Protein AF-A0A0K8USE6-F1 (afdb_monomer)

Secondary structure (DSSP, 8-state):
------PPPPPTTT--HHHHHHHHHHHHHHHHHHHHHHHHHTTB-SS--BS-TT----GGGGS-HHHHHHHHHHHHTSPB-BS--SSHHHHTT--TTS---SS-HHHHHHHHHHHHHHHHHHTTTTT-EEEE-TTS-HHHHHHHHHHTT-EEEE-TTTSS---S-TT-TT--EEE---S--S---TTSEEE-THHHHHHHHTTSPPPGGGGBTTS-PPP---TT--TTS-----HHHHHHHHHHHHHHHHHHHHHHHHHHHHTS--

Mean predicted aligned error: 14.46 Å

Nearest PDB structures (foldseek):
  8fky-assembly1_SM  TM=8.129E-01  e=1.593E-21  Homo sapiens
  8fkx-assembly1_SM  TM=7.714E-01  e=1.012E-21  Homo sapiens
  8fkv-assembly1_SM  TM=7.523E-01  e=9.484E-22  Homo sapiens
  8fks-assembly1_SM  TM=7.490E-01  e=1.935E-21  Homo sapiens
  8esr-assembly1_n  TM=7.865E-01  e=5.422E-17  Schizosaccharomyces pombe

Solvent-accessible surface area (backbone atoms only — not comparable to full-atom values): 16294 Å² total; per-residue (Å²): 131,84,77,93,60,90,73,78,82,75,62,78,88,82,53,67,62,69,64,50,49,55,50,51,53,52,51,51,54,52,48,50,56,52,47,46,52,52,31,52,76,70,40,28,52,71,78,80,52,68,83,59,82,87,69,70,86,49,83,68,46,81,74,38,69,68,54,42,54,36,51,56,55,22,52,69,74,52,67,72,53,58,78,62,88,72,58,65,78,56,60,77,63,57,65,76,78,76,74,74,87,65,99,58,60,70,66,54,50,49,53,50,49,51,51,52,52,50,53,50,48,41,44,68,34,54,89,42,28,38,37,48,41,92,89,51,74,54,68,70,52,50,54,51,40,49,65,17,42,23,46,72,28,30,54,63,89,80,40,67,61,44,76,54,59,92,85,49,80,80,40,43,36,36,38,45,84,62,74,74,74,98,76,85,61,90,80,40,47,55,28,31,67,65,54,62,55,52,22,60,73,66,73,42,90,66,78,60,78,53,31,28,65,78,47,77,65,75,77,88,74,68,92,81,69,61,91,86,49,101,60,87,72,58,74,58,60,55,51,57,52,50,50,51,52,49,51,53,48,50,53,52,51,53,52,51,55,54,56,58,59,59,70,76,78,116

Organism: Bactrocera latifrons (NCBI:txid174628)

Sequence (266 aa):
MPHHYPFKPHSKAEVDFKVMSIFVEFYTIMLGFVNYRLYHSAGYTYPPQFRSEIHNDSQDNYKDELSYVSDRIATLNSDLISTENELEDEIENIDLDLVEQGQSSNRIMLLKKEAKELTKLRSLFKGLKFYINREVPREPIVILIRSFGGKVSWDCTAFVGATYNESDETITHQIVDRTILSKTYISRDYIQPQWVFDCVNKRTLLPTNSYFLGALLPPHLSPFVDSNRDSYVPPEENESKNESDFNQKKCKVFTNFCITNYYIYL

Radius of gyration: 24.44 Å; Cα contacts (8 Å, |Δi|>4): 232; chains: 1; bounding box: 67×64×58 Å

pLDDT: mean 73.09, std 17.14, range [35.03, 95.56]

Foldseek 3Di:
DDDPDPDDDDDCVPDDVVVVVVVVVVVVVVVLVVVCVVQVVVQADPPWDFPDPPDPVDVVCVVDPVSVLQVVLLVLLTDTDGNDPPVPVVVVVPPPVVPPPDPPPPVVVVVVVVVVLVVLQLQQQAQAEEEEELVDDRVVLSCLQSSNRHHYAYDCVNGPNGDDDPPDLSHAEYEDDALDDPDDDPNYQYFHSLQSVVCSLVVHRDDRVCGGRPHDHQDDDDSPDDPPDPDDDPPSNVVVVVVVVVVVVVVVVVVVVVVVVVVVPD

Structure (mmCIF, N/CA/C/O backbone):
data_AF-A0A0K8USE6-F1
#
_entry.id   AF-A0A0K8USE6-F1
#
loop_
_atom_site.group_PDB
_atom_site.id
_atom_site.type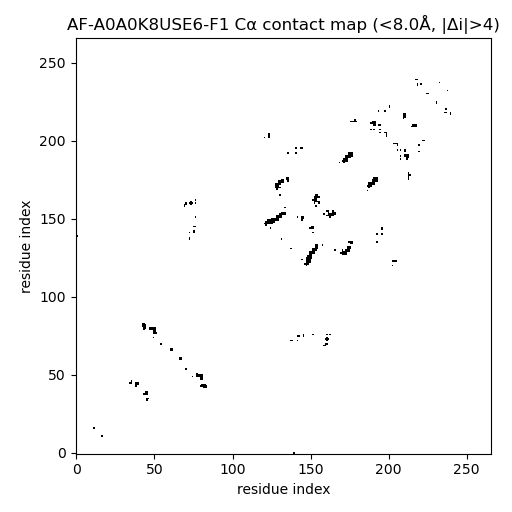_symbol
_atom_site.label_atom_id
_atom_site.label_alt_id
_atom_site.label_comp_id
_atom_site.label_asym_id
_atom_site.label_entity_id
_atom_site.label_seq_id
_atom_site.pdbx_PDB_ins_code
_atom_site.Cartn_x
_atom_site.Cartn_y
_atom_site.Cartn_z
_atom_site.occupancy
_atom_site.B_iso_or_equiv
_atom_site.auth_seq_id
_atom_site.auth_comp_id
_atom_site.auth_asym_id
_atom_site.auth_atom_id
_atom_site.pdbx_PDB_model_num
ATOM 1 N N . MET A 1 1 ? 0.054 6.171 -8.822 1.00 61.09 1 MET A N 1
AT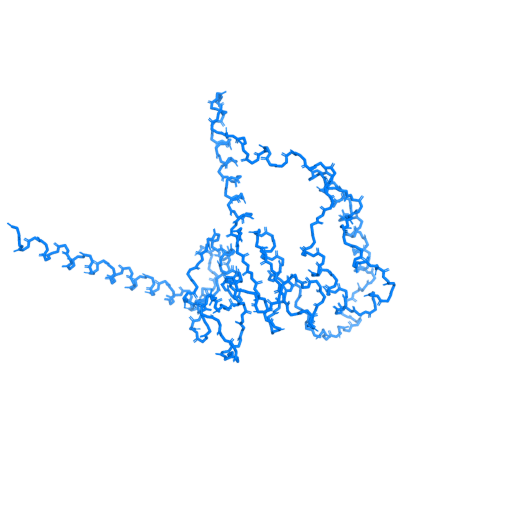OM 2 C CA . MET A 1 1 ? 1.505 6.118 -9.091 1.00 61.09 1 MET A CA 1
ATOM 3 C C . MET A 1 1 ? 1.692 5.509 -10.467 1.00 61.09 1 MET A C 1
ATOM 5 O O . MET A 1 1 ? 1.011 4.525 -10.736 1.00 61.09 1 MET A O 1
ATOM 9 N N . PRO A 1 2 ? 2.491 6.116 -11.356 1.00 66.50 2 PRO A N 1
ATOM 10 C CA . PRO A 1 2 ? 2.766 5.532 -12.662 1.00 66.50 2 PRO A CA 1
ATOM 11 C C . PRO A 1 2 ? 3.535 4.218 -12.496 1.00 66.50 2 PRO A C 1
ATOM 13 O O . PRO A 1 2 ? 4.330 4.067 -11.572 1.00 66.50 2 PRO A O 1
ATOM 16 N N . HIS A 1 3 ? 3.294 3.264 -13.390 1.00 69.12 3 HIS A N 1
ATOM 17 C CA . HIS A 1 3 ? 4.139 2.080 -13.464 1.00 69.12 3 HIS A CA 1
ATOM 18 C C . HIS A 1 3 ? 5.516 2.469 -14.015 1.00 69.12 3 HIS A C 1
ATOM 20 O O . HIS A 1 3 ? 5.603 3.231 -14.979 1.00 69.12 3 HIS A O 1
ATOM 26 N N . HIS A 1 4 ? 6.575 1.901 -13.439 1.00 66.44 4 HIS A N 1
ATOM 27 C CA . HIS A 1 4 ? 7.967 2.097 -13.854 1.00 66.44 4 HIS A CA 1
ATOM 28 C C . HIS A 1 4 ? 8.296 1.292 -15.124 1.00 66.44 4 HIS A C 1
ATOM 30 O O . HIS A 1 4 ? 9.221 0.483 -15.151 1.00 66.44 4 HIS A O 1
ATOM 36 N N . TYR A 1 5 ? 7.498 1.464 -16.178 1.00 67.88 5 TYR A N 1
ATOM 37 C CA . TYR A 1 5 ? 7.845 0.963 -17.502 1.00 67.88 5 TYR A CA 1
ATOM 38 C C . TYR A 1 5 ? 8.741 1.979 -18.207 1.00 67.88 5 TYR A C 1
ATOM 40 O O . TYR A 1 5 ? 8.559 3.183 -18.005 1.00 67.88 5 TYR A O 1
ATOM 48 N N . PRO A 1 6 ? 9.687 1.529 -19.051 1.00 56.78 6 PRO A N 1
ATOM 49 C CA . PRO A 1 6 ? 10.523 2.434 -19.823 1.00 56.78 6 PRO A CA 1
ATOM 50 C C . PRO A 1 6 ? 9.633 3.371 -20.646 1.00 56.78 6 PRO A C 1
ATOM 52 O O . PRO A 1 6 ? 8.946 2.954 -21.582 1.00 56.78 6 PRO A O 1
ATOM 55 N N . PHE A 1 7 ? 9.615 4.644 -20.251 1.00 64.56 7 PHE A N 1
ATOM 56 C CA . PHE A 1 7 ? 8.843 5.677 -20.921 1.00 64.56 7 PHE A CA 1
ATOM 57 C C . PHE A 1 7 ? 9.403 5.874 -22.327 1.00 64.56 7 PHE A C 1
ATOM 59 O O . PHE A 1 7 ? 10.610 6.043 -22.510 1.00 64.56 7 PHE A O 1
ATOM 66 N N . LYS A 1 8 ? 8.526 5.915 -23.335 1.00 69.25 8 LYS A N 1
ATOM 67 C CA . LYS A 1 8 ? 8.910 6.521 -24.610 1.00 69.25 8 LYS A CA 1
ATOM 68 C C . LYS A 1 8 ? 9.091 8.022 -24.355 1.00 69.25 8 LYS A C 1
ATOM 70 O O . LYS A 1 8 ? 8.135 8.657 -23.904 1.00 69.25 8 LYS A O 1
ATOM 75 N N . PRO A 1 9 ? 10.282 8.597 -24.592 1.00 67.44 9 PRO A N 1
ATOM 76 C CA . PRO A 1 9 ? 10.480 10.025 -24.410 1.00 67.44 9 PRO A CA 1
ATOM 77 C C . PRO A 1 9 ? 9.576 10.779 -25.390 1.00 67.44 9 PRO A C 1
ATOM 79 O O . PRO A 1 9 ? 9.653 10.572 -26.602 1.00 67.44 9 PRO A O 1
ATOM 82 N N . HIS A 1 10 ? 8.697 11.625 -24.855 1.00 66.00 10 HIS A N 1
ATOM 83 C CA . HIS A 1 10 ? 7.838 12.491 -25.658 1.00 66.00 10 HIS A CA 1
ATOM 84 C C . HIS A 1 10 ? 8.689 13.567 -26.338 1.00 66.00 10 HIS A C 1
ATOM 86 O O . HIS A 1 10 ? 9.682 14.045 -25.778 1.00 66.00 10 HIS A O 1
ATOM 92 N N . SER A 1 11 ? 8.315 13.951 -27.557 1.00 67.88 11 SER A N 1
ATOM 93 C CA . SER A 1 11 ? 9.034 14.994 -28.285 1.00 67.88 11 SER A CA 1
ATOM 94 C C . SER A 1 11 ? 8.822 16.353 -27.614 1.00 67.88 11 SER A C 1
ATOM 96 O O . SER A 1 11 ? 7.702 16.711 -27.253 1.00 67.88 11 SER A O 1
ATOM 98 N N . LYS A 1 12 ? 9.886 17.162 -27.513 1.00 64.25 12 LYS A N 1
ATOM 99 C CA . LYS A 1 12 ? 9.842 18.536 -26.967 1.00 64.25 12 LYS A CA 1
ATOM 100 C C . LYS A 1 12 ? 8.887 19.482 -27.712 1.00 64.25 12 LYS A C 1
ATOM 102 O O . LYS A 1 12 ? 8.660 20.589 -27.244 1.00 64.25 12 LYS A O 1
ATOM 107 N N . ALA A 1 13 ? 8.358 19.067 -28.863 1.00 70.31 13 ALA A N 1
ATOM 108 C CA . ALA A 1 13 ? 7.392 19.831 -29.645 1.00 70.31 13 ALA A CA 1
ATOM 109 C C . ALA A 1 13 ? 5.945 19.732 -29.119 1.00 70.31 13 ALA A C 1
ATOM 111 O O . ALA A 1 13 ? 5.121 20.562 -29.487 1.00 70.31 13 ALA A O 1
ATOM 112 N N . GLU A 1 14 ? 5.628 18.738 -28.282 1.00 74.44 14 GLU A N 1
ATOM 113 C CA . GLU A 1 14 ? 4.249 18.461 -27.842 1.00 74.44 14 GLU A CA 1
ATOM 114 C C . GLU A 1 14 ? 3.919 19.063 -26.467 1.00 74.44 14 GLU A C 1
ATOM 116 O O . GLU A 1 14 ? 2.750 19.286 -26.160 1.00 74.44 14 GLU A O 1
ATOM 121 N N . VAL A 1 15 ? 4.933 19.342 -25.636 1.00 80.88 15 VAL A N 1
ATOM 122 C CA . VAL A 1 15 ? 4.759 19.775 -24.239 1.00 80.88 15 VAL A CA 1
ATOM 123 C C . VAL A 1 15 ? 5.731 20.901 -23.880 1.00 80.88 15 VAL A C 1
ATOM 125 O O . VAL A 1 15 ? 6.942 20.779 -24.073 1.00 80.88 15 VAL A O 1
ATOM 128 N N . ASP A 1 16 ? 5.210 21.983 -23.292 1.00 85.88 16 ASP A N 1
ATOM 129 C CA . ASP A 1 16 ? 6.018 23.085 -22.758 1.00 85.88 16 ASP A CA 1
ATOM 130 C C . ASP A 1 16 ? 6.572 22.746 -21.363 1.00 85.88 16 ASP A C 1
ATOM 132 O O . ASP A 1 16 ? 5.942 22.967 -20.324 1.00 85.88 16 ASP A O 1
ATOM 136 N N . PHE A 1 17 ? 7.799 22.227 -21.340 1.00 85.56 17 PHE A N 1
ATOM 137 C CA . PHE A 1 17 ? 8.500 21.879 -20.104 1.00 85.56 17 PHE A CA 1
ATOM 138 C C . PHE A 1 17 ? 8.830 23.082 -19.211 1.00 85.56 17 PHE A C 1
ATOM 140 O O . PHE A 1 17 ? 9.011 22.898 -18.009 1.00 85.56 17 PHE A O 1
ATOM 147 N N . LYS A 1 18 ? 8.896 24.308 -19.747 1.00 87.12 18 LYS A N 1
ATOM 148 C CA . LYS A 1 18 ? 9.201 25.499 -18.940 1.00 87.12 18 LYS A CA 1
ATOM 149 C C . LYS A 1 18 ? 8.019 25.857 -18.052 1.00 87.12 18 LYS A C 1
ATOM 151 O O . LYS A 1 18 ? 8.196 26.102 -16.861 1.00 87.12 18 LYS A O 1
ATOM 156 N N . VAL A 1 19 ? 6.816 25.828 -18.618 1.00 89.75 19 VAL A N 1
ATOM 157 C CA . VAL A 1 19 ? 5.577 26.014 -17.856 1.00 89.75 19 VAL A CA 1
ATOM 158 C C . VAL A 1 19 ? 5.400 24.878 -16.845 1.00 89.75 19 VAL A C 1
ATOM 160 O O . VAL A 1 19 ? 5.127 25.149 -15.677 1.00 89.75 19 VAL A O 1
ATOM 163 N N . MET A 1 20 ? 5.640 23.621 -17.243 1.00 89.00 20 MET A N 1
ATOM 164 C CA . MET A 1 20 ? 5.588 22.480 -16.316 1.00 89.00 20 MET A CA 1
ATOM 165 C C . MET A 1 20 ? 6.579 22.623 -15.151 1.00 89.00 20 MET A C 1
ATOM 167 O O . MET A 1 20 ? 6.205 22.347 -14.015 1.00 89.00 20 MET A O 1
ATOM 171 N N . SER A 1 21 ? 7.802 23.110 -15.395 1.00 89.56 21 SER A N 1
ATOM 172 C CA . SER A 1 21 ? 8.803 23.346 -14.342 1.00 89.56 21 SER A CA 1
ATOM 173 C C . SER A 1 21 ? 8.310 24.343 -13.294 1.00 89.56 21 SER A C 1
ATOM 175 O O . SER A 1 21 ? 8.427 24.082 -12.102 1.00 89.56 21 SER A O 1
ATOM 177 N N . ILE A 1 22 ? 7.692 25.449 -13.724 1.00 93.69 22 ILE A N 1
ATOM 178 C CA . ILE A 1 22 ? 7.140 26.462 -12.811 1.00 93.69 22 ILE A CA 1
ATOM 179 C C . ILE A 1 22 ? 6.033 25.856 -11.937 1.00 93.69 22 ILE A C 1
ATOM 181 O O . ILE A 1 22 ? 5.988 26.096 -10.730 1.00 93.69 22 ILE A O 1
ATOM 185 N N . PHE A 1 23 ? 5.150 25.039 -12.523 1.00 93.94 23 PHE A N 1
ATOM 186 C CA . PHE A 1 23 ? 4.121 24.338 -11.753 1.00 93.94 23 PHE A CA 1
ATOM 187 C C . PHE A 1 23 ? 4.722 23.336 -10.766 1.00 93.94 23 PHE A C 1
ATOM 189 O O . PHE A 1 23 ? 4.280 23.283 -9.621 1.00 93.94 23 PHE A O 1
ATOM 196 N N . VAL A 1 24 ? 5.736 22.568 -11.171 1.00 93.50 24 VAL A N 1
ATOM 197 C CA . VAL A 1 24 ? 6.423 21.618 -10.285 1.00 93.50 24 VAL A CA 1
ATOM 198 C C . VAL A 1 24 ? 7.081 22.343 -9.111 1.00 93.50 24 VAL A C 1
ATOM 200 O O . VAL A 1 24 ? 6.911 21.909 -7.973 1.00 93.50 24 VAL A O 1
ATOM 203 N N . GLU A 1 25 ? 7.761 23.468 -9.341 1.00 93.88 25 GLU A N 1
ATOM 204 C CA . GLU A 1 25 ? 8.342 24.294 -8.273 1.00 93.88 25 GLU A CA 1
ATOM 205 C C . GLU A 1 25 ? 7.268 24.799 -7.303 1.00 93.88 25 GLU A C 1
ATOM 207 O O . GLU A 1 25 ? 7.393 24.635 -6.086 1.00 93.88 25 GLU A O 1
ATOM 212 N N . PHE A 1 26 ? 6.170 25.341 -7.835 1.00 95.56 26 PHE A N 1
ATOM 213 C CA . PHE A 1 26 ? 5.045 25.807 -7.029 1.00 95.56 26 PHE A CA 1
ATOM 214 C C . PHE A 1 26 ? 4.441 24.682 -6.174 1.00 95.56 26 PHE A C 1
ATOM 216 O O . PHE A 1 26 ? 4.277 24.842 -4.960 1.00 95.56 26 PHE A O 1
ATOM 223 N N . TYR A 1 27 ? 4.145 23.526 -6.778 1.00 94.88 27 TYR A N 1
ATOM 224 C CA . TYR A 1 27 ? 3.573 22.384 -6.064 1.00 94.88 27 TYR A CA 1
ATOM 225 C C . TYR A 1 27 ? 4.546 21.783 -5.048 1.00 94.88 27 TYR A C 1
ATOM 227 O O . TYR A 1 27 ? 4.101 21.350 -3.988 1.00 94.88 27 TYR A O 1
ATOM 235 N N . THR A 1 28 ? 5.853 21.810 -5.313 1.00 93.12 28 THR A N 1
ATOM 236 C CA . THR A 1 28 ? 6.880 21.340 -4.369 1.00 93.12 28 THR A CA 1
ATOM 237 C C . THR A 1 28 ? 6.894 22.197 -3.103 1.00 93.12 28 THR A C 1
ATOM 239 O O . THR A 1 28 ? 6.869 21.660 -1.995 1.00 93.12 28 THR A O 1
ATOM 242 N N . ILE A 1 29 ? 6.855 23.527 -3.245 1.00 93.88 29 ILE A N 1
ATOM 243 C CA . ILE A 1 29 ? 6.806 24.453 -2.103 1.00 93.88 29 ILE A CA 1
ATOM 244 C C . ILE A 1 29 ? 5.494 24.285 -1.328 1.00 93.88 29 ILE A C 1
ATOM 246 O O . ILE A 1 29 ? 5.507 24.161 -0.102 1.00 93.88 29 ILE A O 1
ATOM 250 N N . MET A 1 30 ? 4.359 24.236 -2.033 1.00 94.44 30 MET A N 1
ATOM 251 C CA . MET A 1 30 ? 3.044 24.036 -1.418 1.00 94.44 30 MET A CA 1
ATOM 252 C C . MET A 1 30 ? 2.993 22.725 -0.622 1.00 94.44 30 MET A C 1
ATOM 254 O O . MET A 1 30 ? 2.564 22.720 0.533 1.00 94.44 30 MET A O 1
ATOM 258 N N . LEU A 1 31 ? 3.461 21.623 -1.216 1.00 93.06 31 LEU A N 1
ATOM 259 C CA . LEU A 1 31 ? 3.493 20.316 -0.568 1.00 93.06 31 LEU A CA 1
ATOM 260 C C . LEU A 1 31 ? 4.431 20.315 0.646 1.00 93.06 31 LEU A C 1
ATOM 262 O O . LEU A 1 31 ? 4.104 19.698 1.655 1.00 93.06 31 LEU A O 1
ATOM 266 N N . GLY A 1 32 ? 5.539 21.062 0.595 1.00 92.00 32 GLY A N 1
ATOM 267 C CA . GLY A 1 32 ? 6.428 21.274 1.739 1.00 92.00 32 GLY A CA 1
ATOM 268 C C . GLY A 1 32 ? 5.713 21.891 2.945 1.00 92.00 32 GLY A C 1
ATOM 269 O O . GLY A 1 32 ? 5.813 21.363 4.051 1.00 92.00 32 GLY A O 1
ATOM 270 N N . PHE A 1 33 ? 4.926 22.955 2.747 1.00 94.00 33 PHE A N 1
ATOM 271 C CA . PHE A 1 33 ? 4.146 23.572 3.832 1.00 94.00 33 PHE A CA 1
ATOM 272 C C . PHE A 1 33 ? 3.027 22.667 4.356 1.00 94.00 33 PHE A C 1
ATOM 274 O O . PHE A 1 33 ? 2.792 22.603 5.566 1.00 94.00 33 PHE A O 1
ATOM 281 N N . VAL A 1 34 ? 2.336 21.960 3.457 1.00 94.62 34 VAL A N 1
ATOM 282 C CA . VAL A 1 34 ? 1.284 21.008 3.837 1.00 94.62 34 VAL A CA 1
ATOM 283 C C . VAL A 1 34 ? 1.877 19.871 4.670 1.00 94.62 34 VAL A C 1
ATOM 285 O O . VAL A 1 34 ? 1.370 19.593 5.754 1.00 94.62 34 VAL A O 1
ATOM 288 N N . ASN A 1 35 ? 2.985 19.274 4.224 1.00 91.69 35 ASN A N 1
ATOM 289 C CA . ASN A 1 35 ? 3.672 18.214 4.957 1.00 91.69 35 ASN A CA 1
ATOM 290 C C . ASN A 1 35 ? 4.221 18.714 6.293 1.00 91.69 35 ASN A C 1
ATOM 292 O O . ASN A 1 35 ? 4.005 18.053 7.301 1.00 91.69 35 ASN A O 1
ATOM 296 N N . TYR A 1 36 ? 4.840 19.899 6.342 1.00 91.69 36 TYR A N 1
ATOM 297 C CA . TYR A 1 36 ? 5.289 20.495 7.602 1.00 91.69 36 TYR A CA 1
ATOM 298 C C . TYR A 1 36 ? 4.155 20.534 8.634 1.00 91.69 36 TYR A C 1
ATOM 300 O O . TYR A 1 36 ? 4.321 20.051 9.753 1.00 91.69 36 TYR A O 1
ATOM 308 N N . ARG A 1 37 ? 2.974 21.033 8.247 1.00 91.69 37 ARG A N 1
ATOM 309 C CA . ARG A 1 37 ? 1.812 21.085 9.142 1.00 91.69 37 ARG A CA 1
ATOM 310 C C . ARG A 1 37 ? 1.300 19.692 9.516 1.00 91.69 37 ARG A C 1
ATOM 312 O O . ARG A 1 37 ? 0.984 19.480 10.682 1.00 91.69 37 ARG A O 1
ATOM 319 N N . LEU A 1 38 ? 1.200 18.772 8.554 1.00 89.50 38 LEU A N 1
ATOM 320 C CA . LEU A 1 38 ? 0.686 17.418 8.790 1.00 89.50 38 LEU A CA 1
ATOM 321 C C . LEU A 1 38 ? 1.571 16.631 9.763 1.00 89.50 38 LEU A C 1
ATOM 323 O O . LEU A 1 38 ? 1.046 16.061 10.715 1.00 89.50 38 LEU A O 1
ATOM 327 N N . TYR A 1 39 ? 2.893 16.658 9.572 1.00 88.50 39 TYR A N 1
ATOM 328 C CA . TYR A 1 39 ? 3.846 15.964 10.443 1.00 88.50 39 TYR A CA 1
ATOM 329 C C . TYR A 1 39 ? 3.788 16.499 11.875 1.00 88.50 39 TYR A C 1
ATOM 331 O O . TYR A 1 39 ? 3.613 15.714 12.801 1.00 88.50 39 TYR A O 1
ATOM 339 N N . HIS A 1 40 ? 3.800 17.825 12.051 1.00 87.62 40 HIS A N 1
ATOM 340 C CA . HIS A 1 40 ? 3.671 18.429 13.381 1.00 87.62 40 HIS A CA 1
ATOM 341 C C . HIS A 1 40 ? 2.306 18.145 14.022 1.00 87.62 40 HIS A C 1
ATOM 343 O O . HIS A 1 40 ? 2.239 17.904 15.220 1.00 87.62 40 HIS A O 1
ATOM 349 N N . SER A 1 41 ? 1.214 18.127 13.244 1.00 86.19 41 SER A N 1
ATOM 350 C CA . SER A 1 41 ? -0.115 17.784 13.776 1.00 86.19 41 SER A CA 1
ATOM 351 C C . SER A 1 41 ? -0.255 16.320 14.197 1.00 86.19 41 SER A C 1
ATOM 353 O O . SER A 1 41 ? -1.142 16.004 14.981 1.00 86.19 41 SER A O 1
ATOM 355 N N . ALA A 1 42 ? 0.604 15.448 13.670 1.00 83.75 42 ALA A N 1
ATOM 356 C CA . ALA A 1 42 ? 0.671 14.031 14.002 1.00 83.75 42 ALA A CA 1
ATOM 357 C C . ALA A 1 42 ? 1.814 13.704 14.989 1.00 83.75 42 ALA A C 1
ATOM 359 O O . ALA A 1 42 ? 2.090 12.536 15.216 1.00 83.75 42 ALA A O 1
ATOM 360 N N . GLY A 1 43 ? 2.499 14.708 15.557 1.00 84.56 43 GLY A N 1
ATOM 361 C CA . GLY A 1 43 ? 3.550 14.502 16.565 1.00 84.56 43 GLY A CA 1
ATOM 362 C C . GLY A 1 43 ? 4.923 14.073 16.023 1.00 84.56 43 GLY A C 1
ATOM 363 O O . GLY A 1 43 ? 5.816 13.724 16.803 1.00 84.56 43 GLY A O 1
ATOM 364 N N . TYR A 1 44 ? 5.138 14.122 14.706 1.00 84.94 44 TYR A N 1
ATOM 365 C CA . TYR A 1 44 ? 6.407 13.761 14.064 1.00 84.94 44 TYR A CA 1
ATOM 366 C C . TYR A 1 44 ? 7.278 14.984 13.760 1.00 84.94 44 TYR A C 1
ATOM 368 O O . TYR A 1 44 ? 6.785 16.070 13.447 1.00 84.94 44 TYR A O 1
ATOM 376 N N . THR A 1 45 ? 8.597 14.782 13.765 1.00 86.00 45 THR A N 1
ATOM 377 C CA . THR A 1 45 ? 9.558 15.816 13.354 1.00 86.00 45 THR A CA 1
ATOM 378 C C . THR A 1 45 ? 9.558 15.979 11.829 1.00 86.00 45 THR A C 1
ATOM 380 O O . THR A 1 45 ? 9.547 14.992 11.093 1.00 86.00 45 THR A O 1
ATOM 383 N N . TYR A 1 46 ? 9.591 17.228 11.349 1.00 85.62 46 TYR A N 1
ATOM 384 C CA . TYR A 1 46 ? 9.781 17.557 9.932 1.00 85.62 46 TYR A CA 1
ATOM 385 C C . TYR A 1 46 ? 11.083 18.357 9.725 1.00 85.62 46 TYR A C 1
ATOM 387 O O . TYR A 1 46 ? 11.285 19.343 10.437 1.00 85.62 46 TYR A O 1
ATOM 395 N N . PRO A 1 47 ? 11.922 18.040 8.719 1.00 86.44 47 PRO A N 1
ATOM 396 C CA . PRO A 1 47 ? 11.813 16.904 7.803 1.00 86.44 47 PRO A CA 1
ATOM 397 C C . PRO A 1 47 ? 11.879 15.550 8.532 1.00 86.44 47 PRO A C 1
ATOM 399 O O . PR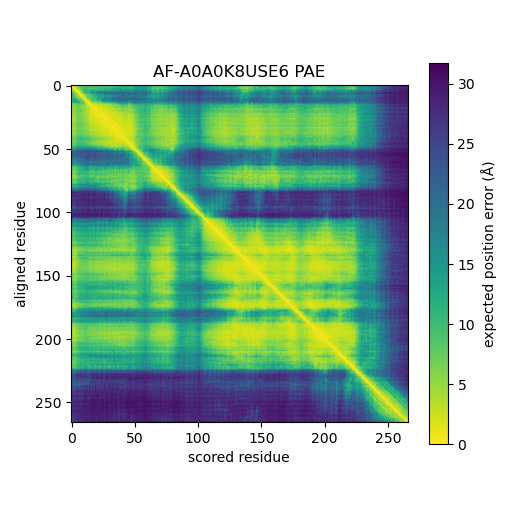O A 1 47 ? 12.454 15.488 9.620 1.00 86.44 47 PRO A O 1
ATOM 402 N N . PRO A 1 48 ? 11.285 14.482 7.972 1.00 81.44 48 PRO A N 1
ATOM 403 C CA . PRO A 1 48 ? 11.230 13.179 8.628 1.00 81.44 48 PRO A CA 1
ATOM 404 C C . PRO A 1 48 ? 12.638 12.651 8.902 1.00 81.44 48 PRO A C 1
ATOM 406 O O . PRO A 1 48 ? 13.473 12.611 7.999 1.00 81.44 48 PRO A O 1
ATOM 409 N N . GLN A 1 49 ? 12.893 12.235 10.140 1.00 77.38 49 GLN A N 1
ATOM 410 C CA . GLN A 1 49 ? 14.142 11.586 10.528 1.00 77.38 49 GLN A CA 1
ATOM 411 C C . GLN A 1 49 ? 13.891 10.096 10.759 1.00 77.38 49 GLN A C 1
ATOM 413 O O . GLN A 1 49 ? 12.909 9.710 11.399 1.00 77.38 49 GLN A O 1
ATOM 418 N N . PHE A 1 50 ? 14.786 9.259 10.239 1.00 71.56 50 PHE A N 1
ATOM 419 C CA . PHE A 1 50 ? 14.710 7.806 10.364 1.00 71.56 50 PHE A CA 1
ATOM 420 C C . PHE A 1 50 ? 15.713 7.319 11.404 1.00 71.56 50 PHE A C 1
ATOM 422 O O . PHE A 1 50 ? 16.831 7.821 11.490 1.00 71.56 50 PHE A O 1
ATOM 429 N N . ARG A 1 51 ? 15.326 6.311 12.189 1.00 63.78 51 ARG A N 1
ATOM 430 C CA . ARG A 1 51 ? 16.177 5.741 13.247 1.00 63.78 51 ARG A CA 1
ATOM 431 C C . ARG A 1 51 ? 17.364 4.932 12.705 1.00 63.78 51 ARG A C 1
ATOM 433 O O . ARG A 1 51 ? 18.299 4.643 13.445 1.00 63.78 51 ARG A O 1
ATOM 440 N N . SER A 1 52 ? 17.316 4.536 11.437 1.00 60.97 52 SER A N 1
ATOM 441 C CA . SER A 1 52 ? 18.316 3.681 10.802 1.00 60.97 52 SER A CA 1
ATOM 442 C C . SER A 1 52 ? 19.320 4.507 9.994 1.00 60.97 52 SER A C 1
ATOM 444 O O . SER A 1 52 ? 18.949 5.122 8.999 1.00 60.97 52 SER A O 1
ATOM 446 N N . GLU A 1 53 ? 20.606 4.416 10.347 1.00 55.38 53 GLU A N 1
ATOM 447 C CA . GLU A 1 53 ? 21.755 4.968 9.594 1.00 55.38 53 GLU A CA 1
ATOM 448 C C . GLU A 1 53 ? 21.981 4.298 8.220 1.00 55.38 53 GLU A C 1
ATOM 450 O O . GLU A 1 53 ? 22.937 4.603 7.514 1.00 55.38 53 GLU A O 1
ATOM 455 N N . ILE A 1 54 ? 21.103 3.370 7.819 1.00 54.44 54 ILE A N 1
ATOM 456 C CA . ILE A 1 54 ? 21.156 2.668 6.525 1.00 54.44 54 ILE A CA 1
ATOM 457 C C . ILE A 1 54 ? 21.012 3.659 5.354 1.00 54.44 54 ILE A C 1
ATOM 459 O O . ILE A 1 54 ? 21.435 3.369 4.239 1.00 54.44 54 ILE A O 1
ATOM 463 N N . HIS A 1 55 ? 20.480 4.853 5.612 1.00 55.03 55 HIS A N 1
ATOM 464 C CA . HIS A 1 55 ? 20.248 5.889 4.615 1.00 55.03 55 HIS A CA 1
ATOM 465 C C . HIS A 1 55 ? 21.288 7.006 4.734 1.00 55.03 55 HIS A C 1
ATOM 467 O O . HIS A 1 55 ? 20.987 8.127 5.138 1.00 55.03 55 HIS A O 1
ATOM 473 N N . ASN A 1 56 ? 22.536 6.705 4.375 1.00 51.62 56 ASN A N 1
ATOM 474 C CA . ASN A 1 56 ? 23.437 7.768 3.951 1.00 51.62 56 ASN A CA 1
ATOM 475 C C . ASN A 1 56 ? 22.966 8.211 2.566 1.00 51.62 56 ASN A C 1
ATOM 477 O O . ASN A 1 56 ? 23.231 7.503 1.593 1.00 51.62 56 ASN A O 1
ATOM 481 N N . ASP A 1 57 ? 22.283 9.360 2.492 1.00 53.91 57 ASP A N 1
ATOM 482 C CA . ASP A 1 57 ? 21.969 10.080 1.250 1.00 53.91 57 ASP A CA 1
ATOM 483 C C . ASP A 1 57 ? 23.276 10.447 0.532 1.00 53.91 57 ASP A C 1
ATOM 485 O O . ASP A 1 57 ? 23.771 11.576 0.555 1.00 53.91 57 ASP A O 1
ATOM 489 N N . SER A 1 58 ? 23.893 9.450 -0.084 1.00 55.53 58 SER A N 1
ATOM 490 C CA . SER A 1 58 ? 25.070 9.624 -0.910 1.00 55.53 58 SER A CA 1
ATOM 491 C C . SER A 1 58 ? 24.579 10.275 -2.195 1.00 55.53 58 SER A C 1
ATOM 493 O O . SER A 1 58 ? 23.615 9.805 -2.796 1.00 55.53 58 SER A O 1
ATOM 495 N N . GLN A 1 59 ? 25.225 11.356 -2.641 1.00 53.72 59 GLN A N 1
ATOM 496 C CA . GLN A 1 59 ? 24.827 12.083 -3.859 1.00 53.72 59 GLN A CA 1
ATOM 497 C C . GLN A 1 59 ? 24.721 11.176 -5.104 1.00 53.72 59 GLN A C 1
ATOM 499 O O . GLN A 1 59 ? 24.054 11.531 -6.075 1.00 53.72 59 GLN A O 1
ATOM 504 N N . ASP A 1 60 ? 25.340 9.995 -5.068 1.00 53.88 60 ASP A N 1
ATOM 505 C CA . ASP A 1 60 ? 25.258 8.977 -6.109 1.00 53.88 60 ASP A CA 1
ATOM 506 C C . ASP A 1 60 ? 23.910 8.226 -6.174 1.00 53.88 60 ASP A C 1
ATOM 508 O O . ASP A 1 60 ? 23.567 7.752 -7.256 1.00 53.88 60 ASP A O 1
ATOM 512 N N . ASN A 1 61 ? 23.091 8.192 -5.111 1.00 54.06 61 ASN A N 1
ATOM 513 C CA . ASN A 1 61 ? 21.758 7.554 -5.146 1.00 54.06 61 ASN A CA 1
ATOM 514 C C . ASN A 1 61 ? 20.741 8.308 -6.012 1.00 54.06 61 ASN A C 1
ATOM 516 O O . ASN A 1 61 ? 19.767 7.719 -6.471 1.00 54.06 61 ASN A O 1
ATOM 520 N N . TYR A 1 62 ? 20.987 9.586 -6.310 1.00 55.25 62 TYR A N 1
ATOM 521 C CA . TYR A 1 62 ? 20.133 10.382 -7.196 1.00 55.25 62 TYR A CA 1
ATOM 522 C C . TYR A 1 62 ? 20.375 10.109 -8.690 1.00 55.25 62 TYR A C 1
ATOM 524 O O . TYR A 1 62 ? 19.654 10.646 -9.529 1.00 55.25 62 TYR A O 1
ATOM 532 N N . LYS A 1 63 ? 21.399 9.318 -9.044 1.00 58.00 63 LYS A N 1
ATOM 533 C CA . LYS A 1 63 ? 21.762 9.048 -10.447 1.00 58.00 63 LYS A CA 1
ATOM 534 C C . LYS A 1 63 ? 21.043 7.838 -11.043 1.00 58.00 63 LYS A C 1
ATOM 536 O O . LYS A 1 63 ? 20.938 7.763 -12.264 1.00 58.00 63 LYS A O 1
ATOM 541 N N . ASP A 1 64 ? 20.567 6.915 -10.210 1.00 69.88 64 ASP A N 1
ATOM 542 C CA . ASP A 1 64 ? 19.856 5.710 -10.639 1.00 69.88 64 ASP A CA 1
ATOM 543 C C . ASP A 1 64 ? 18.444 5.689 -10.043 1.00 69.88 64 ASP A C 1
ATOM 545 O O . ASP A 1 64 ? 18.270 5.560 -8.830 1.00 69.88 64 ASP A O 1
ATOM 549 N N . GLU A 1 65 ? 17.422 5.812 -10.897 1.00 69.44 65 GLU A N 1
ATOM 550 C CA . GLU A 1 65 ? 16.019 5.803 -10.464 1.00 69.44 65 GLU A CA 1
ATOM 551 C C . GLU A 1 65 ? 15.649 4.508 -9.729 1.00 69.44 65 GLU A C 1
ATOM 553 O O . GLU A 1 65 ? 14.844 4.539 -8.797 1.00 69.44 65 GLU A O 1
ATOM 558 N N . LEU A 1 66 ? 16.258 3.375 -10.098 1.00 70.06 66 LEU A N 1
ATOM 559 C CA . LEU A 1 66 ? 16.004 2.096 -9.436 1.00 70.06 66 LEU A CA 1
ATOM 560 C C . LEU A 1 66 ? 16.536 2.091 -8.000 1.00 70.06 66 LEU A C 1
ATOM 562 O O . LEU A 1 66 ? 15.840 1.613 -7.103 1.00 70.06 66 LEU A O 1
ATOM 566 N N . SER A 1 67 ? 17.723 2.661 -7.777 1.00 70.69 67 SER A N 1
ATOM 567 C CA . SER A 1 67 ? 18.297 2.837 -6.437 1.00 70.69 67 SER A CA 1
ATOM 568 C C . SER A 1 67 ? 17.439 3.780 -5.589 1.00 70.69 67 SER A C 1
ATOM 570 O O . SER A 1 67 ? 17.077 3.451 -4.462 1.00 70.69 67 SER A O 1
ATOM 572 N N . TYR A 1 68 ? 16.993 4.900 -6.167 1.00 73.19 68 TYR A N 1
ATOM 573 C CA . TYR A 1 68 ? 16.132 5.865 -5.479 1.00 73.19 68 TYR A CA 1
ATOM 574 C C . TYR A 1 68 ? 14.784 5.265 -5.044 1.00 73.19 68 TYR A C 1
ATOM 576 O O . TYR A 1 68 ? 14.355 5.421 -3.898 1.00 73.19 68 TYR A O 1
ATOM 584 N N . VAL A 1 69 ? 14.105 4.545 -5.944 1.00 75.25 69 VAL A N 1
ATOM 585 C CA . VAL A 1 69 ? 12.870 3.816 -5.605 1.00 75.25 69 VAL A CA 1
ATOM 586 C C . VAL A 1 69 ? 13.161 2.744 -4.556 1.00 75.25 69 VAL A C 1
ATOM 588 O O . VAL A 1 69 ? 12.340 2.517 -3.662 1.00 75.25 69 VAL A O 1
ATOM 591 N N . SER A 1 70 ? 14.337 2.119 -4.631 1.00 74.50 70 SER A N 1
ATOM 592 C CA . SER A 1 70 ? 14.756 1.099 -3.681 1.00 74.50 70 SER A CA 1
ATOM 593 C C . SER A 1 70 ? 14.882 1.608 -2.260 1.00 74.50 70 SER A C 1
ATOM 595 O O . SER A 1 70 ? 14.284 1.032 -1.346 1.00 74.50 70 SER A O 1
ATOM 597 N N . ASP A 1 71 ? 15.560 2.733 -2.086 1.00 76.62 71 ASP A N 1
ATOM 598 C CA . ASP A 1 71 ? 15.678 3.379 -0.788 1.00 76.62 71 ASP A CA 1
ATOM 599 C C . ASP A 1 71 ? 14.314 3.780 -0.244 1.00 76.62 71 ASP A C 1
ATOM 601 O O . ASP A 1 71 ? 13.999 3.453 0.896 1.00 76.62 71 ASP A O 1
ATOM 605 N N . ARG A 1 72 ? 13.454 4.393 -1.068 1.00 77.94 72 ARG A N 1
ATOM 606 C CA . ARG A 1 72 ? 12.111 4.809 -0.638 1.00 77.94 72 ARG A CA 1
ATOM 607 C C . ARG A 1 72 ? 11.273 3.649 -0.113 1.00 77.94 72 ARG A C 1
ATOM 609 O O . ARG A 1 72 ? 10.582 3.800 0.892 1.00 77.94 72 ARG A O 1
ATOM 616 N N . ILE A 1 73 ? 11.308 2.504 -0.789 1.00 77.62 73 ILE A N 1
ATOM 617 C CA . ILE A 1 73 ? 10.565 1.311 -0.369 1.00 77.62 73 ILE A CA 1
ATOM 618 C C . ILE A 1 73 ? 11.166 0.727 0.914 1.00 77.62 73 ILE A C 1
ATOM 620 O O . ILE A 1 73 ? 10.417 0.314 1.799 1.00 77.62 73 ILE A O 1
ATOM 624 N N . ALA A 1 74 ? 12.492 0.731 1.053 1.00 78.38 74 ALA A N 1
ATOM 625 C CA . ALA A 1 74 ? 13.160 0.317 2.282 1.00 78.38 74 ALA A CA 1
ATOM 626 C C . ALA A 1 74 ? 12.781 1.221 3.466 1.00 78.38 74 ALA A C 1
ATOM 628 O O . ALA A 1 74 ? 12.452 0.722 4.540 1.00 78.38 74 ALA A O 1
ATOM 629 N N . THR A 1 75 ? 12.730 2.536 3.248 1.00 77.44 75 THR A N 1
ATOM 630 C CA . THR A 1 75 ? 12.316 3.523 4.248 1.00 77.44 75 THR A CA 1
ATOM 631 C C . THR A 1 75 ? 10.897 3.276 4.761 1.00 77.44 75 THR A C 1
ATOM 633 O O . THR A 1 75 ? 10.632 3.502 5.937 1.00 77.44 75 THR A O 1
ATOM 636 N N . LEU A 1 76 ? 9.982 2.758 3.929 1.00 77.44 76 LEU A N 1
ATOM 637 C CA . LEU A 1 76 ? 8.620 2.430 4.370 1.00 77.44 76 LEU A CA 1
ATOM 638 C C . LEU A 1 76 ? 8.585 1.334 5.444 1.00 77.44 76 LEU A C 1
ATOM 640 O O . LEU A 1 76 ? 7.627 1.288 6.216 1.00 77.44 76 LEU A O 1
ATOM 644 N N . ASN A 1 77 ? 9.593 0.459 5.514 1.00 76.56 77 ASN A N 1
ATOM 645 C CA . ASN A 1 77 ? 9.698 -0.569 6.556 1.00 76.56 77 ASN A CA 1
ATOM 646 C C . ASN A 1 77 ? 10.246 -0.033 7.885 1.00 76.56 77 ASN A C 1
ATOM 648 O O . ASN A 1 77 ? 10.155 -0.732 8.894 1.00 76.56 77 ASN A O 1
ATOM 652 N N . SER A 1 78 ? 10.786 1.183 7.892 1.00 74.81 78 SER A N 1
ATOM 653 C CA . SER A 1 78 ? 11.343 1.844 9.068 1.00 74.81 78 SER A CA 1
ATOM 654 C C . SER A 1 78 ? 10.262 2.653 9.778 1.00 74.81 78 SER A C 1
ATOM 656 O O . SER A 1 78 ? 9.467 3.338 9.134 1.00 74.81 78 SER A O 1
ATOM 658 N N . ASP A 1 79 ? 10.246 2.611 11.106 1.00 71.31 79 ASP A N 1
ATOM 659 C CA . ASP A 1 79 ? 9.365 3.478 11.885 1.00 71.31 79 ASP A CA 1
ATOM 660 C C . ASP A 1 79 ? 9.973 4.888 11.995 1.00 71.31 79 ASP A C 1
ATOM 662 O O . ASP A 1 79 ? 11.198 5.061 12.074 1.00 71.31 79 ASP A O 1
ATOM 666 N N . LEU A 1 80 ? 9.108 5.904 11.965 1.00 73.31 80 LEU A N 1
ATOM 667 C CA . LEU A 1 80 ? 9.500 7.307 12.096 1.00 73.31 80 LEU A CA 1
ATOM 668 C C . LEU A 1 80 ? 9.842 7.649 13.548 1.00 73.31 80 LEU A C 1
ATOM 670 O O . LEU A 1 80 ? 9.310 7.061 14.489 1.00 73.31 80 LEU A O 1
ATOM 674 N N . ILE A 1 81 ? 10.709 8.644 13.732 1.00 70.56 81 ILE A N 1
ATOM 675 C CA . ILE A 1 81 ? 10.977 9.205 15.056 1.00 70.56 81 ILE A CA 1
ATOM 676 C C . ILE A 1 81 ? 9.808 10.127 15.438 1.00 70.56 81 ILE A C 1
ATOM 678 O O . ILE A 1 81 ? 9.681 11.238 14.916 1.00 70.56 81 ILE A O 1
ATOM 682 N N . SER A 1 82 ? 8.948 9.657 16.342 1.00 69.75 82 SER A N 1
ATOM 683 C CA . SER A 1 82 ? 7.925 10.481 16.996 1.00 69.75 82 SER A CA 1
ATOM 684 C C . SER A 1 82 ? 8.544 11.305 18.121 1.00 69.75 82 SER A C 1
ATOM 686 O O . SER A 1 82 ? 9.360 10.808 18.900 1.00 69.75 82 SER A O 1
ATOM 688 N N . THR A 1 83 ? 8.125 12.563 18.227 1.00 60.94 83 THR A N 1
ATOM 689 C CA . THR A 1 83 ? 8.531 13.479 19.307 1.00 60.94 83 THR A CA 1
ATOM 690 C C . THR A 1 83 ? 7.744 13.217 20.598 1.00 60.94 83 THR A C 1
ATOM 692 O O . THR A 1 83 ? 8.202 13.569 21.680 1.00 60.94 83 THR A O 1
ATOM 695 N N . GLU A 1 84 ? 6.591 12.549 20.489 1.00 54.75 84 GLU A N 1
ATOM 696 C CA . GLU A 1 84 ? 5.651 12.269 21.579 1.00 54.75 84 GLU A CA 1
ATOM 697 C C . GLU A 1 84 ? 5.284 10.772 21.572 1.00 54.75 84 GLU A C 1
ATOM 699 O O . GLU A 1 84 ? 4.295 10.360 20.980 1.00 54.75 84 GLU A O 1
ATOM 704 N N . ASN A 1 85 ? 6.113 9.927 22.189 1.00 48.41 85 ASN A N 1
ATOM 705 C CA . ASN A 1 85 ? 5.932 8.465 22.209 1.00 48.41 85 ASN A CA 1
ATOM 706 C C . ASN A 1 85 ? 5.019 7.938 23.339 1.00 48.41 85 ASN A C 1
ATOM 708 O O . ASN A 1 85 ? 5.072 6.752 23.639 1.00 48.41 85 ASN A O 1
ATOM 712 N N . GLU A 1 86 ? 4.188 8.766 23.979 1.00 46.03 86 GLU A N 1
ATOM 713 C CA . GLU A 1 86 ? 3.375 8.304 25.127 1.00 46.03 86 GLU A CA 1
ATOM 714 C C . GLU A 1 86 ? 1.860 8.521 24.989 1.00 46.03 86 GLU A C 1
ATOM 716 O O . GLU A 1 86 ? 1.108 7.996 25.801 1.00 46.03 86 GLU A O 1
ATOM 721 N N . LEU A 1 87 ? 1.372 9.230 23.963 1.00 46.09 87 LEU A N 1
ATOM 722 C CA . LEU A 1 87 ? -0.052 9.599 23.894 1.00 46.09 87 LEU A CA 1
ATOM 723 C C . LEU A 1 87 ? -0.909 8.712 22.973 1.00 46.09 87 LEU A C 1
ATOM 725 O O . LEU A 1 87 ? -2.128 8.706 23.119 1.00 46.09 87 LEU A O 1
ATOM 729 N N . GLU A 1 88 ? -0.329 7.949 22.040 1.00 47.62 88 GLU A N 1
ATOM 730 C CA . GLU A 1 88 ? -1.131 7.172 21.072 1.00 47.62 88 GLU A CA 1
ATOM 731 C C . GLU A 1 88 ? -1.755 5.899 21.674 1.00 47.62 88 GLU A C 1
ATOM 733 O O . GLU A 1 88 ? -2.921 5.609 21.391 1.00 47.62 88 GLU A O 1
ATOM 738 N N . ASP A 1 89 ? -1.049 5.199 22.569 1.00 42.91 89 ASP A N 1
ATOM 739 C CA . ASP A 1 89 ? -1.570 3.982 23.217 1.00 42.91 89 ASP A CA 1
ATOM 740 C C . ASP A 1 89 ? -2.684 4.284 24.245 1.00 42.91 89 ASP A C 1
ATOM 742 O O . ASP A 1 89 ? -3.541 3.433 24.509 1.00 42.91 89 ASP A O 1
ATOM 746 N N . GLU A 1 90 ? -2.733 5.500 24.804 1.00 40.84 90 GLU A N 1
ATOM 747 C CA . GLU A 1 90 ? -3.828 5.917 25.692 1.00 40.84 90 GLU A CA 1
ATOM 748 C C . GLU A 1 90 ? -5.073 6.378 24.917 1.00 40.84 90 GLU A C 1
ATOM 750 O O . GLU A 1 90 ? -6.193 6.106 25.353 1.00 40.84 90 GLU A O 1
ATOM 755 N N . ILE A 1 91 ? -4.921 7.002 23.740 1.00 47.03 91 ILE A N 1
ATOM 756 C CA . ILE A 1 91 ? -6.065 7.475 22.939 1.00 47.03 91 ILE A CA 1
ATOM 757 C C . ILE A 1 91 ? -6.854 6.302 22.331 1.00 47.03 91 ILE A C 1
ATOM 759 O O . ILE A 1 91 ? -8.084 6.381 22.261 1.00 47.03 91 ILE A O 1
ATOM 763 N N . GLU A 1 92 ? -6.198 5.197 21.945 1.00 47.41 92 GLU A N 1
ATOM 764 C CA . GLU A 1 92 ? -6.894 3.979 21.480 1.00 47.41 92 GLU A CA 1
ATOM 765 C C . GLU A 1 92 ? -7.755 3.321 22.578 1.00 47.41 92 GLU A C 1
ATOM 767 O O . GLU A 1 92 ? -8.731 2.640 22.257 1.00 47.41 92 GLU A O 1
ATOM 772 N N . ASN A 1 93 ? -7.440 3.560 23.857 1.00 45.06 93 ASN A N 1
ATOM 773 C CA . ASN A 1 93 ? -8.124 2.972 25.012 1.00 45.06 93 ASN A CA 1
ATOM 774 C C . ASN A 1 93 ? -9.121 3.915 25.704 1.00 45.06 93 ASN A C 1
ATOM 776 O O . ASN A 1 93 ? -9.724 3.525 26.708 1.00 45.06 93 ASN A O 1
ATOM 780 N N . ILE A 1 94 ? -9.345 5.131 25.188 1.00 45.72 94 ILE A N 1
ATOM 781 C CA . ILE A 1 94 ? -10.457 5.960 25.659 1.00 45.72 94 ILE A CA 1
ATOM 782 C C . ILE A 1 94 ? -11.745 5.259 25.237 1.00 45.72 94 ILE A C 1
ATOM 784 O O . ILE A 1 94 ? -12.158 5.307 24.076 1.00 45.72 94 ILE A O 1
ATOM 788 N N . ASP A 1 95 ? -12.366 4.596 26.211 1.00 52.69 95 ASP A N 1
ATOM 789 C CA . ASP A 1 95 ? -13.675 3.978 26.097 1.00 52.69 95 ASP A CA 1
ATOM 790 C C . ASP A 1 95 ? -14.705 5.061 25.754 1.00 52.69 95 ASP A C 1
ATOM 792 O O . ASP A 1 95 ? -15.292 5.741 26.599 1.00 52.69 95 ASP A O 1
ATOM 796 N N . LEU A 1 96 ? -14.861 5.273 24.448 1.00 53.25 96 LEU A N 1
ATOM 797 C CA . LEU A 1 96 ? -15.678 6.314 23.840 1.00 53.25 96 LEU A CA 1
ATOM 798 C C . LEU A 1 96 ? -17.174 6.147 24.170 1.00 53.25 96 LEU A C 1
ATOM 800 O O . LEU A 1 96 ? -17.989 6.955 23.715 1.00 53.25 96 LEU A O 1
ATOM 804 N N . ASP A 1 97 ? -17.556 5.077 24.871 1.00 55.94 97 ASP A N 1
ATOM 805 C CA . ASP A 1 97 ? -18.900 4.839 25.397 1.00 55.94 97 ASP A CA 1
ATOM 806 C C . ASP A 1 97 ? -19.181 5.605 26.704 1.00 55.94 97 ASP A C 1
ATOM 808 O O . ASP A 1 97 ? -20.343 5.812 27.033 1.00 55.94 97 ASP A O 1
ATOM 812 N N . LEU A 1 98 ? -18.170 6.160 27.389 1.00 56.88 98 LEU A N 1
ATOM 813 C CA . LEU A 1 98 ? -18.375 6.967 28.607 1.00 56.88 98 LEU A CA 1
ATOM 814 C C . LEU A 1 98 ? -18.843 8.418 28.346 1.00 56.88 98 LEU A C 1
ATOM 816 O O . LEU A 1 98 ? -19.212 9.126 29.282 1.00 56.88 98 LEU A O 1
ATOM 820 N N . VAL A 1 99 ? -18.878 8.879 27.087 1.00 56.72 99 VAL A N 1
ATOM 821 C CA . VAL A 1 99 ? -19.244 10.265 26.697 1.00 56.72 99 VAL A CA 1
ATOM 822 C C . VAL A 1 99 ? -20.733 10.378 26.306 1.00 56.72 99 VAL A C 1
ATOM 824 O O . VAL A 1 99 ? -21.103 11.065 25.357 1.00 56.72 99 VAL A O 1
ATOM 827 N N . GLU A 1 100 ? -21.624 9.680 27.015 1.00 54.72 100 GLU A N 1
ATOM 828 C CA . GLU A 1 100 ? -23.072 9.648 26.719 1.00 54.72 100 GLU A CA 1
ATOM 829 C C . GLU A 1 100 ? -23.871 10.872 27.210 1.00 54.72 100 GLU A C 1
ATOM 831 O O . GLU A 1 100 ? -25.080 10.965 26.992 1.00 54.72 100 GLU A O 1
ATOM 836 N N . GLN A 1 101 ? -23.241 11.865 27.835 1.00 54.62 101 GLN A N 1
ATOM 837 C CA . GLN A 1 101 ? -23.974 12.969 28.464 1.00 54.62 101 GLN A CA 1
ATOM 838 C C . GLN A 1 101 ? -24.046 14.223 27.580 1.00 54.62 101 GLN A C 1
ATOM 840 O O . GLN A 1 101 ? -23.441 15.247 27.884 1.00 54.62 101 GLN A O 1
ATOM 845 N N . GLY A 1 102 ? -24.817 14.182 26.485 1.00 53.69 102 GLY A N 1
ATOM 846 C CA . GLY A 1 102 ? -25.144 15.417 25.760 1.00 53.69 102 GLY A CA 1
ATOM 847 C C . GLY A 1 102 ? -25.926 15.267 24.454 1.00 53.69 102 GLY A C 1
ATOM 848 O O . GLY A 1 102 ? -25.527 14.559 23.532 1.00 53.69 102 GLY A O 1
ATOM 849 N N . GLN A 1 103 ? -27.035 16.002 24.343 1.00 54.31 103 GLN A N 1
ATOM 850 C CA . GLN A 1 103 ? -27.901 16.074 23.162 1.00 54.31 103 GLN A CA 1
ATOM 851 C C . GLN A 1 103 ? -27.201 16.776 21.978 1.00 54.31 103 GLN A C 1
ATOM 853 O O . GLN A 1 103 ? -27.319 17.979 21.770 1.00 54.31 103 GLN A O 1
ATOM 858 N N . SER A 1 104 ? -26.463 16.005 21.178 1.00 51.97 104 SER A N 1
ATOM 859 C CA . SER A 1 104 ? -26.058 16.317 19.790 1.00 51.97 104 SER A CA 1
ATOM 860 C C . SER A 1 104 ? -25.838 15.016 18.995 1.00 51.97 104 SER A C 1
ATOM 862 O O . SER A 1 104 ? -24.900 14.863 18.210 1.00 51.97 104 SER A O 1
ATOM 864 N N . SER A 1 105 ? -26.729 14.049 19.239 1.00 62.81 105 SER A N 1
ATOM 865 C CA . SER A 1 105 ? -26.538 12.609 19.023 1.00 62.81 105 SER A CA 1
ATOM 866 C C . SER A 1 105 ? -26.202 12.198 17.588 1.00 62.81 105 SER A C 1
ATOM 868 O O . SER A 1 105 ? -25.299 11.395 17.391 1.00 62.81 105 SER A O 1
ATOM 870 N N . ASN A 1 106 ? -26.856 12.756 16.566 1.00 70.06 106 ASN A N 1
ATOM 871 C CA . ASN A 1 106 ? -26.744 12.199 15.210 1.00 70.06 106 ASN A CA 1
ATOM 872 C C . ASN A 1 106 ? -25.408 12.506 14.509 1.00 70.06 106 ASN A C 1
ATOM 874 O O . ASN A 1 106 ? -24.829 11.620 13.884 1.00 70.06 106 ASN A O 1
ATOM 878 N N . ARG A 1 107 ? -24.883 13.737 14.611 1.00 72.94 107 ARG A N 1
ATOM 879 C CA . ARG A 1 107 ? -23.602 14.103 13.963 1.00 72.94 107 ARG A CA 1
ATOM 880 C C . ARG A 1 107 ? -22.414 13.462 14.675 1.00 72.94 107 ARG A C 1
ATOM 882 O O . ARG A 1 107 ? -21.504 12.970 14.018 1.00 72.94 107 ARG A O 1
ATOM 889 N N . ILE A 1 108 ? -22.456 13.431 16.005 1.00 74.19 108 ILE A N 1
ATOM 890 C CA . ILE A 1 108 ? -21.408 12.823 16.831 1.00 74.19 108 ILE A CA 1
ATOM 891 C C . ILE A 1 108 ? -21.386 11.303 16.622 1.00 74.19 108 ILE A C 1
ATOM 893 O O . ILE A 1 108 ? -20.316 10.723 16.465 1.00 74.19 108 ILE A O 1
ATOM 897 N N . MET A 1 109 ? -22.553 10.657 16.519 1.00 73.44 109 MET A N 1
ATOM 898 C CA . MET A 1 109 ? -22.650 9.224 16.226 1.00 73.44 109 MET A CA 1
ATOM 899 C C . MET A 1 109 ? -22.108 8.865 14.835 1.00 73.44 109 MET A C 1
ATOM 901 O O . MET A 1 109 ? -21.427 7.848 14.700 1.00 73.44 109 MET A O 1
ATOM 905 N N . LEU A 1 110 ? -22.366 9.691 13.813 1.00 80.31 110 LEU A N 1
ATOM 906 C CA . LEU A 1 110 ? -21.813 9.495 12.467 1.00 80.31 110 LEU A CA 1
ATOM 907 C C . LEU A 1 110 ? -20.285 9.610 12.462 1.00 80.31 110 LEU A C 1
ATOM 909 O O . LEU A 1 110 ? -19.619 8.684 12.009 1.00 80.31 110 LEU A O 1
ATOM 913 N N . LEU A 1 111 ? -19.736 10.676 13.051 1.00 78.62 111 LEU A N 1
ATOM 914 C CA . LEU A 1 111 ? -18.285 10.867 13.166 1.00 78.62 111 LEU A CA 1
ATOM 915 C C . LEU A 1 111 ? -17.619 9.737 13.968 1.00 78.62 111 LEU A C 1
ATOM 917 O O . LEU A 1 111 ? -16.564 9.243 13.582 1.00 78.62 111 LEU A O 1
ATOM 921 N N . LYS A 1 112 ? -18.261 9.262 15.046 1.00 75.75 112 LYS A N 1
ATOM 922 C CA . LYS A 1 112 ? -17.803 8.104 15.835 1.00 75.75 112 LYS A CA 1
ATOM 923 C C . LYS A 1 112 ? -17.803 6.823 15.002 1.00 75.75 112 LYS A C 1
ATOM 925 O O . LYS A 1 112 ? -16.871 6.028 15.100 1.00 75.75 112 LYS A O 1
ATOM 930 N N . LYS A 1 113 ? -18.836 6.605 14.184 1.00 80.25 113 LYS A N 1
ATOM 931 C CA . LYS A 1 113 ? -18.908 5.448 13.286 1.00 80.25 113 LYS A CA 1
ATOM 932 C C . LYS A 1 113 ? -17.806 5.510 12.231 1.00 80.25 113 LYS A C 1
ATOM 934 O O . LYS A 1 113 ? -17.122 4.514 12.035 1.00 80.25 113 LYS A O 1
ATOM 939 N N . GLU A 1 114 ? -17.597 6.667 11.610 1.00 80.56 114 GLU A N 1
ATOM 940 C CA . GLU A 1 114 ? -16.518 6.881 10.640 1.00 80.56 114 GLU A CA 1
ATOM 941 C C . GLU A 1 114 ? -15.142 6.654 11.270 1.00 80.56 114 GLU A C 1
ATOM 943 O O . GLU A 1 114 ? -14.339 5.916 10.707 1.00 80.56 114 GLU A O 1
ATOM 948 N N . ALA A 1 115 ? -14.897 7.184 12.471 1.00 80.50 115 ALA A N 1
ATOM 949 C CA . ALA A 1 115 ? -13.656 6.952 13.205 1.00 80.50 115 ALA A CA 1
ATOM 950 C C . ALA A 1 115 ? -13.428 5.459 13.493 1.00 80.50 115 ALA A C 1
ATOM 952 O O . ALA A 1 115 ? -12.354 4.942 13.204 1.00 80.50 115 ALA A O 1
ATOM 953 N N . LYS A 1 116 ? -14.453 4.734 13.969 1.00 80.44 116 LYS A N 1
ATOM 954 C CA . LYS A 1 116 ? -14.371 3.279 14.202 1.00 80.44 116 LYS A CA 1
ATOM 955 C C . LYS A 1 116 ? -14.057 2.506 12.919 1.00 80.44 116 LYS A C 1
ATOM 957 O O . LYS A 1 116 ? -13.249 1.582 12.944 1.00 80.44 116 LYS A O 1
ATOM 962 N N . GLU A 1 117 ? -14.684 2.866 11.802 1.00 80.06 117 GLU A N 1
ATOM 963 C CA . GLU A 1 117 ? -14.412 2.238 10.506 1.00 80.06 117 GLU A CA 1
ATOM 964 C C . GLU A 1 117 ? -12.985 2.543 10.023 1.00 80.06 117 GLU A C 1
ATOM 966 O O . GLU A 1 117 ? -12.303 1.644 9.538 1.00 80.06 117 GLU A O 1
ATOM 971 N N . LEU A 1 118 ? -12.483 3.764 10.229 1.00 80.75 118 LEU A N 1
ATOM 972 C CA . LEU A 1 118 ? -11.095 4.119 9.923 1.00 80.75 118 LEU A CA 1
ATOM 973 C C . LEU A 1 118 ? -10.091 3.341 10.786 1.00 80.75 118 LEU A C 1
ATOM 975 O O . LEU A 1 118 ? -9.084 2.876 10.256 1.00 80.75 118 LEU A O 1
ATOM 979 N N . THR A 1 119 ? -10.362 3.136 12.076 1.00 80.19 119 THR A N 1
ATOM 980 C CA . THR A 1 119 ? -9.492 2.334 12.955 1.00 80.19 119 THR A CA 1
ATOM 981 C C . THR A 1 119 ? -9.451 0.868 12.521 1.00 80.19 119 THR A C 1
ATOM 983 O O . THR A 1 119 ? -8.376 0.266 12.465 1.00 80.19 119 THR A O 1
ATOM 986 N N . LYS A 1 120 ? -10.598 0.293 12.133 1.00 82.38 120 LYS A N 1
ATOM 987 C CA . LYS A 1 120 ? -10.647 -1.062 11.555 1.00 82.38 120 LYS A 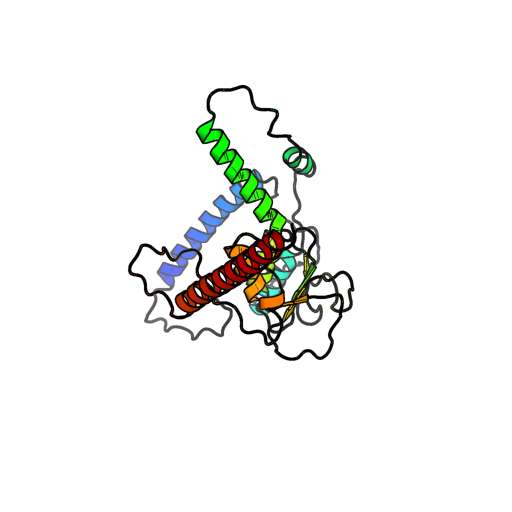CA 1
ATOM 988 C C . LYS A 1 120 ? -9.848 -1.155 10.258 1.00 82.38 120 LYS A C 1
ATOM 990 O O . LYS A 1 120 ? -9.131 -2.127 10.057 1.00 82.38 120 LYS A O 1
ATOM 995 N N . LEU A 1 121 ? -9.936 -0.140 9.397 1.00 82.62 121 LEU A N 1
ATOM 996 C CA . LEU A 1 121 ? -9.161 -0.088 8.157 1.00 82.62 121 LEU A CA 1
ATOM 997 C C . LEU A 1 121 ? -7.658 -0.020 8.432 1.00 82.62 121 LEU A C 1
ATOM 999 O O . LEU A 1 121 ? -6.904 -0.808 7.874 1.00 82.62 121 LEU A O 1
ATOM 1003 N N . ARG A 1 122 ? -7.218 0.855 9.341 1.00 83.94 122 ARG A N 1
ATOM 1004 C CA . ARG A 1 122 ? -5.800 0.972 9.728 1.00 83.94 122 ARG A CA 1
ATOM 1005 C C . ARG A 1 122 ? -5.220 -0.323 10.301 1.00 83.94 122 ARG A C 1
ATOM 1007 O O . ARG A 1 122 ? -4.015 -0.527 10.223 1.00 83.94 122 ARG A O 1
ATOM 1014 N N . SER A 1 123 ? -6.063 -1.189 10.863 1.00 86.94 123 SER A N 1
ATOM 1015 C CA . SER A 1 123 ? -5.670 -2.458 11.484 1.00 86.94 123 SER A CA 1
ATOM 1016 C C . SER A 1 123 ? -6.052 -3.701 10.669 1.00 86.94 123 SER A C 1
ATOM 1018 O O . SER A 1 123 ? -5.932 -4.814 11.180 1.00 86.94 123 SER A O 1
ATOM 1020 N N . LEU A 1 124 ? -6.459 -3.547 9.401 1.00 87.94 124 LEU A N 1
ATOM 1021 C CA . LEU A 1 124 ? -6.963 -4.646 8.565 1.00 87.94 124 LEU A CA 1
ATOM 1022 C C . LEU A 1 124 ? -5.961 -5.801 8.423 1.00 87.94 124 LEU A C 1
ATOM 1024 O O . LEU A 1 124 ? -6.353 -6.965 8.453 1.00 87.94 124 LEU A O 1
ATOM 1028 N N . PHE A 1 125 ? -4.672 -5.486 8.288 1.00 91.00 125 PHE A N 1
ATOM 1029 C CA . PH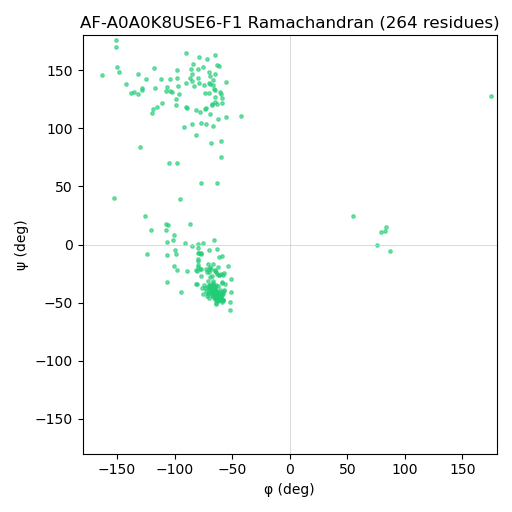E A 1 125 ? -3.594 -6.468 8.166 1.00 91.00 125 PHE A CA 1
ATOM 1030 C C . PHE A 1 125 ? -2.755 -6.594 9.449 1.00 91.00 125 PHE A C 1
ATOM 1032 O O . PHE A 1 125 ? -1.657 -7.158 9.414 1.00 91.00 125 PHE A O 1
ATOM 1039 N N . LYS A 1 126 ? -3.251 -6.101 10.595 1.00 88.62 126 LYS A N 1
ATOM 1040 C CA . LYS A 1 126 ? -2.532 -6.154 11.878 1.00 88.62 126 LYS A CA 1
ATOM 1041 C C . LYS A 1 126 ? -2.224 -7.607 12.251 1.00 88.62 126 LYS A C 1
ATOM 1043 O O . LYS A 1 126 ? -3.116 -8.438 12.383 1.00 88.62 126 LYS A O 1
ATOM 1048 N N . GLY A 1 127 ? -0.937 -7.908 12.422 1.00 86.81 127 GLY A N 1
ATOM 1049 C CA . GLY A 1 127 ? -0.452 -9.248 12.778 1.00 86.81 127 GLY A CA 1
ATOM 1050 C C . GLY A 1 127 ? -0.192 -10.188 11.596 1.00 86.81 127 GLY A C 1
ATOM 1051 O O . GLY A 1 127 ? 0.372 -11.260 11.805 1.00 86.81 127 GLY A O 1
ATOM 1052 N N . LEU A 1 128 ? -0.516 -9.794 10.361 1.00 90.69 128 LEU A N 1
ATOM 1053 C CA . LEU A 1 128 ? -0.163 -10.567 9.170 1.00 90.69 128 LEU A CA 1
ATOM 1054 C C . LEU A 1 128 ? 1.262 -10.244 8.701 1.00 90.69 128 LEU A C 1
ATOM 1056 O O . LEU A 1 128 ? 1.704 -9.089 8.725 1.00 90.69 128 LEU A O 1
ATOM 1060 N N . LYS A 1 129 ? 1.977 -11.282 8.255 1.00 93.25 129 LYS A N 1
ATOM 1061 C CA . LYS A 1 129 ? 3.322 -11.185 7.683 1.00 93.25 129 LYS A CA 1
ATOM 1062 C C . LYS A 1 129 ? 3.289 -11.611 6.220 1.00 93.25 129 LYS A C 1
ATOM 1064 O O . LYS A 1 129 ? 2.964 -12.760 5.919 1.00 93.25 129 LYS A O 1
ATOM 1069 N N . PHE A 1 130 ? 3.644 -10.682 5.340 1.00 93.44 130 PHE A N 1
ATOM 1070 C CA . PHE A 1 130 ? 3.628 -10.847 3.894 1.00 93.44 130 PHE A CA 1
ATOM 1071 C C . PHE A 1 130 ? 5.034 -10.967 3.318 1.00 93.44 130 PHE A C 1
ATOM 1073 O O . PHE A 1 130 ? 5.894 -10.123 3.565 1.00 93.44 130 PHE A O 1
ATOM 1080 N N . TYR A 1 131 ? 5.239 -11.962 2.465 1.00 92.88 131 TYR A N 1
ATOM 1081 C CA . TYR A 1 131 ? 6.460 -12.098 1.679 1.00 92.88 131 TYR A CA 1
ATOM 1082 C C . TYR A 1 131 ? 6.177 -11.840 0.198 1.00 92.88 131 TYR A C 1
ATOM 1084 O O . TYR A 1 131 ? 5.336 -12.515 -0.395 1.00 92.88 131 TYR A O 1
ATOM 1092 N N . ILE A 1 132 ? 6.861 -10.865 -0.405 1.00 91.75 132 ILE A N 1
ATOM 1093 C CA . ILE A 1 132 ? 6.666 -10.482 -1.811 1.00 91.75 132 ILE A CA 1
ATOM 1094 C C . ILE A 1 132 ? 7.747 -11.119 -2.684 1.00 91.75 132 ILE A C 1
ATOM 1096 O O . ILE A 1 132 ? 8.943 -10.919 -2.460 1.00 91.75 132 ILE A O 1
ATOM 1100 N N . ASN A 1 133 ? 7.326 -11.846 -3.720 1.00 89.88 133 ASN A N 1
ATOM 1101 C CA . ASN A 1 133 ? 8.240 -12.430 -4.697 1.00 89.88 133 ASN A CA 1
ATOM 1102 C C . ASN A 1 133 ? 8.729 -11.400 -5.738 1.00 89.88 133 ASN A C 1
ATOM 1104 O O . ASN A 1 133 ? 8.120 -10.352 -5.941 1.00 89.88 133 ASN A O 1
ATOM 1108 N N . ARG A 1 134 ? 9.833 -11.706 -6.431 1.00 85.25 134 ARG A N 1
ATOM 1109 C CA . ARG A 1 134 ? 10.562 -10.761 -7.292 1.00 85.25 134 ARG A CA 1
ATOM 1110 C C . ARG A 1 134 ? 9.768 -10.189 -8.470 1.00 85.25 134 ARG A C 1
ATOM 1112 O O . ARG A 1 134 ? 10.085 -9.093 -8.917 1.00 85.25 134 ARG A O 1
ATOM 1119 N N . GLU A 1 135 ? 8.770 -10.921 -8.944 1.00 84.31 135 GLU A N 1
ATOM 1120 C CA . GLU A 1 135 ? 7.971 -10.585 -10.130 1.00 84.31 135 G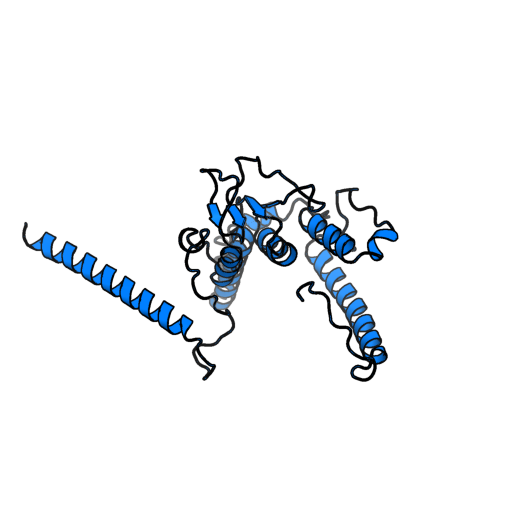LU A CA 1
ATOM 1121 C C . GLU A 1 135 ? 6.872 -9.555 -9.847 1.00 84.31 135 GLU A C 1
ATOM 1123 O O . GLU A 1 135 ? 6.390 -8.887 -10.755 1.00 84.31 135 GLU A O 1
ATOM 1128 N N . VAL A 1 136 ? 6.453 -9.444 -8.586 1.00 87.06 136 VAL A N 1
ATOM 1129 C CA . VAL A 1 136 ? 5.306 -8.626 -8.191 1.00 87.06 136 VAL A CA 1
ATOM 1130 C C . VAL A 1 136 ? 5.756 -7.170 -8.023 1.00 87.06 136 VAL A C 1
ATOM 1132 O O . VAL A 1 136 ? 6.795 -6.923 -7.399 1.00 87.06 136 VAL A O 1
ATOM 1135 N N . PRO A 1 137 ? 4.988 -6.175 -8.514 1.00 86.06 137 PRO A N 1
ATOM 1136 C CA . PRO A 1 137 ? 5.304 -4.767 -8.295 1.00 86.06 137 PRO A CA 1
ATOM 1137 C C . PRO A 1 137 ? 5.262 -4.434 -6.798 1.00 86.06 137 PRO A C 1
ATOM 1139 O O . PRO A 1 137 ? 4.200 -4.374 -6.180 1.00 86.06 137 PRO A O 1
ATOM 1142 N N . ARG A 1 138 ? 6.442 -4.215 -6.209 1.00 85.88 138 ARG A N 1
ATOM 1143 C CA . ARG A 1 138 ? 6.613 -4.064 -4.755 1.00 85.88 138 ARG A CA 1
ATOM 1144 C C . ARG A 1 138 ? 6.037 -2.759 -4.227 1.00 85.88 138 ARG A C 1
ATOM 1146 O O . ARG A 1 138 ? 5.337 -2.780 -3.227 1.00 85.88 138 ARG A O 1
ATOM 1153 N N . GLU A 1 139 ? 6.308 -1.642 -4.898 1.00 83.75 139 GLU A N 1
ATOM 1154 C CA . GLU A 1 139 ? 5.954 -0.301 -4.417 1.00 83.75 139 GLU A CA 1
ATOM 1155 C C . GLU A 1 139 ? 4.471 -0.150 -4.021 1.00 83.75 139 GLU A C 1
ATOM 1157 O O . GLU A 1 139 ? 4.212 0.164 -2.858 1.00 83.75 139 GLU A O 1
ATOM 1162 N N . PRO A 1 140 ? 3.480 -0.425 -4.899 1.00 87.88 140 PRO A N 1
ATOM 1163 C CA . PRO A 1 140 ? 2.076 -0.268 -4.523 1.00 87.88 140 PRO A CA 1
ATOM 1164 C C . PRO A 1 140 ? 1.661 -1.244 -3.417 1.00 87.88 140 PRO A C 1
ATOM 1166 O O . PRO A 1 140 ? 0.895 -0.878 -2.528 1.00 87.88 140 PRO A O 1
ATOM 1169 N N . ILE A 1 141 ? 2.185 -2.471 -3.436 1.00 89.50 141 ILE A N 1
ATOM 1170 C CA . ILE A 1 141 ? 1.833 -3.510 -2.466 1.00 89.50 141 ILE A CA 1
ATOM 1171 C C . ILE A 1 141 ? 2.404 -3.191 -1.081 1.00 89.50 141 ILE A C 1
ATOM 1173 O O . ILE A 1 141 ? 1.695 -3.320 -0.090 1.00 89.50 141 ILE A O 1
ATOM 1177 N N . VAL A 1 142 ? 3.654 -2.731 -0.995 1.00 89.38 142 VAL A N 1
ATOM 1178 C CA . VAL A 1 142 ? 4.295 -2.339 0.269 1.00 89.38 142 VAL A CA 1
ATOM 1179 C C . VAL A 1 142 ? 3.557 -1.161 0.892 1.00 89.38 142 VAL A C 1
ATOM 1181 O O . VAL A 1 142 ? 3.237 -1.220 2.079 1.00 89.38 142 VAL A O 1
ATOM 1184 N N . ILE A 1 143 ? 3.228 -0.135 0.097 1.00 88.62 143 ILE A N 1
ATOM 1185 C CA . ILE A 1 143 ? 2.451 1.018 0.572 1.00 88.62 143 ILE A CA 1
ATOM 1186 C C . ILE A 1 143 ? 1.111 0.547 1.136 1.00 88.62 143 ILE A C 1
ATOM 1188 O O . ILE A 1 143 ? 0.755 0.940 2.245 1.00 88.62 143 ILE A O 1
ATOM 1192 N N . LEU A 1 144 ? 0.387 -0.320 0.425 1.00 89.81 144 LEU A N 1
ATOM 1193 C CA . LEU A 1 144 ? -0.894 -0.839 0.900 1.00 89.81 144 LEU A CA 1
ATOM 1194 C C . LEU A 1 144 ? -0.732 -1.672 2.173 1.00 89.81 144 LEU A C 1
ATOM 1196 O O . LEU A 1 144 ? -1.390 -1.405 3.166 1.00 89.81 144 LEU A O 1
ATOM 1200 N N . ILE A 1 145 ? 0.167 -2.648 2.202 1.00 91.31 145 ILE A N 1
ATOM 1201 C CA . ILE A 1 145 ? 0.301 -3.528 3.367 1.00 91.31 145 ILE A CA 1
ATOM 1202 C C . ILE A 1 145 ? 0.716 -2.733 4.612 1.00 91.31 145 ILE A C 1
ATOM 1204 O O . ILE A 1 145 ? 0.104 -2.899 5.668 1.00 91.31 145 ILE A O 1
ATOM 1208 N N . ARG A 1 146 ? 1.703 -1.832 4.493 1.00 88.06 146 ARG A N 1
ATOM 1209 C CA . ARG A 1 146 ? 2.180 -1.007 5.616 1.00 88.06 146 ARG A CA 1
ATOM 1210 C C . ARG A 1 146 ? 1.121 -0.013 6.091 1.00 88.06 146 ARG A C 1
ATOM 1212 O O . ARG A 1 146 ? 0.946 0.135 7.296 1.00 88.06 146 ARG A O 1
ATOM 1219 N N . SER A 1 147 ? 0.367 0.604 5.175 1.00 87.19 147 SER A N 1
ATOM 1220 C CA . SER A 1 147 ? -0.692 1.571 5.529 1.00 87.19 147 SER A CA 1
ATOM 1221 C C . SER A 1 147 ? -1.850 0.949 6.318 1.00 87.19 147 SER A C 1
ATOM 1223 O O . SER A 1 147 ? -2.561 1.657 7.026 1.00 87.19 147 SER A O 1
ATOM 1225 N N . PHE A 1 148 ? -2.044 -0.366 6.197 1.00 88.88 148 PHE A N 1
ATOM 1226 C CA . PHE A 1 148 ? -3.112 -1.127 6.853 1.00 88.88 148 PHE A CA 1
ATOM 1227 C C . PHE A 1 148 ? -2.575 -2.007 8.007 1.00 88.88 148 PHE A C 1
ATOM 1229 O O . PHE A 1 148 ? -3.240 -2.952 8.443 1.00 88.88 148 PHE A O 1
ATOM 1236 N N . GLY A 1 149 ? -1.361 -1.717 8.498 1.00 84.19 149 GLY A N 1
ATOM 1237 C CA . GLY A 1 149 ? -0.788 -2.320 9.708 1.00 84.19 149 GLY A CA 1
ATOM 1238 C C . GLY A 1 149 ? -0.121 -3.689 9.522 1.00 84.19 149 GLY A C 1
ATOM 1239 O O . GLY A 1 149 ? 0.189 -4.361 10.508 1.00 84.19 149 GLY A O 1
ATOM 1240 N N . GLY A 1 150 ? 0.103 -4.120 8.280 1.00 89.25 150 GLY A N 1
ATOM 1241 C CA . GLY A 1 150 ? 0.786 -5.372 7.964 1.00 89.25 150 GLY A CA 1
ATOM 1242 C C . GLY A 1 150 ? 2.311 -5.249 7.972 1.00 89.25 150 GLY A C 1
ATOM 1243 O O . GLY A 1 150 ? 2.884 -4.180 7.742 1.00 89.25 150 GLY A O 1
ATOM 1244 N N . LYS A 1 151 ? 2.991 -6.376 8.208 1.00 90.94 151 LYS A N 1
ATOM 1245 C CA . LYS A 1 151 ? 4.450 -6.482 8.059 1.00 90.94 151 LYS A CA 1
ATOM 1246 C C . LYS A 1 151 ? 4.773 -7.081 6.703 1.00 90.94 151 LYS A C 1
ATOM 1248 O O . LYS A 1 151 ? 4.177 -8.082 6.321 1.00 90.94 151 LYS A O 1
ATOM 1253 N N . VAL A 1 152 ? 5.760 -6.526 6.013 1.00 91.56 152 VAL A N 1
ATOM 1254 C CA . VAL A 1 152 ? 6.139 -6.956 4.665 1.00 91.56 152 VAL A CA 1
ATOM 1255 C C . VAL A 1 152 ? 7.643 -7.165 4.555 1.00 91.56 152 VAL A C 1
ATOM 1257 O O . VAL A 1 152 ? 8.425 -6.495 5.231 1.00 91.56 152 VAL A O 1
ATOM 1260 N N . SER A 1 153 ? 8.038 -8.127 3.730 1.00 90.81 153 SER A N 1
ATOM 1261 C CA . SER A 1 153 ? 9.432 -8.386 3.394 1.00 90.81 153 SER A CA 1
ATOM 1262 C C . SER A 1 153 ? 9.588 -8.977 2.004 1.00 90.81 153 SER A C 1
ATOM 1264 O O . SER A 1 153 ? 8.615 -9.362 1.351 1.00 90.81 153 SER A O 1
ATOM 1266 N N . TRP A 1 154 ? 10.834 -9.040 1.557 1.00 89.56 154 TRP A N 1
ATOM 1267 C CA . TRP A 1 154 ? 11.246 -9.545 0.255 1.00 89.56 154 TRP A CA 1
ATOM 1268 C C . TRP A 1 154 ? 12.659 -10.124 0.352 1.00 89.56 154 TRP A C 1
ATOM 1270 O O . TRP A 1 154 ? 13.306 -10.082 1.395 1.00 89.56 154 TRP A O 1
ATOM 1280 N N . ASP A 1 155 ? 13.141 -10.691 -0.747 1.00 86.81 155 ASP A N 1
ATOM 1281 C CA . ASP A 1 155 ? 14.498 -11.220 -0.850 1.00 86.81 155 ASP A CA 1
ATOM 1282 C C . ASP A 1 155 ? 15.559 -10.111 -0.724 1.00 86.81 155 ASP A C 1
ATOM 1284 O O . ASP A 1 155 ? 15.580 -9.170 -1.521 1.00 86.81 155 ASP A O 1
ATOM 1288 N N . CYS A 1 156 ? 16.467 -10.252 0.246 1.00 82.44 156 CYS A N 1
ATOM 1289 C CA . CYS A 1 156 ? 17.531 -9.291 0.544 1.00 82.44 156 CYS A CA 1
ATOM 1290 C C . CYS A 1 156 ? 18.509 -9.074 -0.616 1.00 82.44 156 CYS A C 1
ATOM 1292 O O . CYS A 1 156 ? 19.113 -8.011 -0.723 1.00 82.44 156 CYS A O 1
ATOM 1294 N N . THR A 1 157 ? 18.658 -10.062 -1.501 1.00 81.25 157 THR A N 1
ATOM 1295 C CA . THR A 1 157 ? 19.523 -9.943 -2.683 1.00 81.25 157 THR A CA 1
ATOM 1296 C C . THR A 1 157 ? 18.847 -9.208 -3.832 1.00 81.25 157 THR A C 1
ATOM 1298 O O . THR A 1 157 ? 19.522 -8.699 -4.722 1.00 81.25 157 THR A O 1
ATOM 1301 N N . ALA A 1 158 ? 17.513 -9.171 -3.838 1.00 76.44 158 ALA A N 1
ATOM 1302 C CA . ALA A 1 158 ? 16.763 -8.489 -4.876 1.00 76.44 158 ALA A CA 1
ATOM 1303 C C . ALA A 1 158 ? 16.698 -6.983 -4.623 1.00 76.44 158 ALA A C 1
ATOM 1305 O O . ALA A 1 158 ? 16.634 -6.227 -5.586 1.00 76.44 158 ALA A O 1
ATOM 1306 N N . PHE A 1 159 ? 16.641 -6.568 -3.354 1.00 71.06 159 PHE A N 1
ATOM 1307 C CA . PHE A 1 159 ? 16.329 -5.195 -2.978 1.00 71.06 159 PHE A CA 1
ATOM 1308 C C . PHE A 1 159 ? 16.732 -4.913 -1.522 1.00 71.06 159 PHE A C 1
ATOM 1310 O O . PHE A 1 159 ? 16.593 -5.782 -0.656 1.00 71.06 159 PHE A O 1
ATOM 1317 N N . VAL A 1 160 ? 17.178 -3.690 -1.228 1.00 77.50 160 VAL A N 1
ATOM 1318 C CA . VAL A 1 160 ? 17.545 -3.279 0.142 1.00 77.50 160 VAL A CA 1
ATOM 1319 C C . VAL A 1 160 ? 16.296 -3.124 1.018 1.00 77.50 160 VAL A C 1
ATOM 1321 O O . VAL A 1 160 ? 15.189 -3.013 0.500 1.00 77.50 160 VAL A O 1
ATOM 1324 N N . GLY A 1 161 ? 16.441 -3.158 2.345 1.00 75.00 161 GLY A N 1
ATOM 1325 C CA . GLY A 1 161 ? 15.312 -2.985 3.277 1.00 75.00 161 GLY A CA 1
ATOM 1326 C C . GLY A 1 161 ? 14.491 -4.244 3.580 1.00 75.00 161 GLY A C 1
ATOM 1327 O O . GLY A 1 161 ? 13.393 -4.141 4.132 1.00 75.00 161 GLY A O 1
ATOM 1328 N N . ALA A 1 162 ? 15.009 -5.429 3.243 1.00 83.75 162 ALA A N 1
ATOM 1329 C CA . ALA A 1 162 ? 14.433 -6.700 3.673 1.00 83.75 162 ALA A CA 1
ATOM 1330 C C . ALA A 1 162 ? 14.553 -6.875 5.198 1.00 83.75 162 ALA A C 1
ATOM 1332 O O . ALA A 1 162 ? 15.590 -6.597 5.796 1.00 83.75 162 ALA A O 1
ATOM 1333 N N . THR A 1 163 ? 13.486 -7.367 5.820 1.00 84.19 163 THR A N 1
ATOM 1334 C CA . THR A 1 163 ? 13.361 -7.548 7.278 1.00 84.19 163 THR A CA 1
ATOM 1335 C C . THR A 1 163 ? 13.439 -9.014 7.712 1.00 84.19 163 THR A C 1
ATOM 1337 O O . THR A 1 163 ? 13.933 -9.299 8.799 1.00 84.19 163 THR A O 1
ATOM 1340 N N . TYR A 1 164 ? 12.969 -9.948 6.882 1.00 88.44 164 TYR A N 1
ATOM 1341 C CA . TYR A 1 164 ? 12.978 -11.390 7.129 1.00 88.44 164 TYR A CA 1
ATOM 1342 C C . TYR A 1 164 ? 13.092 -12.170 5.813 1.00 88.44 164 TYR A C 1
ATOM 1344 O O . TYR A 1 164 ? 12.697 -11.700 4.747 1.00 88.44 164 TYR A O 1
ATOM 1352 N N . ASN A 1 165 ? 13.652 -13.377 5.891 1.00 87.44 165 ASN A N 1
ATOM 1353 C CA . ASN A 1 165 ? 13.952 -14.210 4.725 1.00 87.44 165 ASN A CA 1
ATOM 1354 C C . ASN A 1 165 ? 12.785 -15.132 4.349 1.00 87.44 165 ASN A C 1
ATOM 1356 O O . ASN A 1 165 ? 11.919 -15.422 5.171 1.00 87.44 165 ASN A O 1
ATOM 1360 N N . GLU A 1 166 ? 12.826 -15.689 3.133 1.00 84.38 166 GLU A N 1
ATOM 1361 C CA . GLU A 1 166 ? 11.828 -16.659 2.656 1.00 84.38 166 GLU A CA 1
ATOM 1362 C C . GLU A 1 166 ? 11.717 -17.896 3.562 1.00 84.38 166 GLU A C 1
ATOM 1364 O O . GLU A 1 166 ? 10.673 -18.529 3.592 1.00 84.38 166 GLU A O 1
ATOM 1369 N N . SER A 1 167 ? 12.747 -18.253 4.330 1.00 84.12 167 SER A N 1
ATOM 1370 C CA . SER A 1 167 ? 12.722 -19.428 5.215 1.00 84.12 167 SER A CA 1
ATOM 1371 C C . SER A 1 167 ? 11.981 -19.216 6.545 1.00 84.12 167 SER A C 1
ATOM 1373 O O . SER A 1 167 ? 11.888 -20.156 7.324 1.00 84.12 167 SER A O 1
ATOM 1375 N N . ASP A 1 168 ? 11.476 -18.015 6.840 1.00 86.94 168 ASP A N 1
ATOM 1376 C CA . ASP A 1 168 ? 10.827 -17.716 8.125 1.00 86.94 168 ASP A CA 1
ATOM 1377 C C . ASP A 1 168 ? 9.424 -18.352 8.219 1.00 86.94 168 ASP A C 1
ATOM 1379 O O . ASP A 1 168 ? 8.514 -18.025 7.457 1.00 86.94 168 ASP A O 1
ATOM 1383 N N . GLU A 1 169 ? 9.215 -19.275 9.158 1.00 85.25 169 GLU A N 1
ATOM 1384 C CA . GLU A 1 169 ? 7.933 -19.973 9.347 1.00 85.25 169 GLU A CA 1
ATOM 1385 C C . GLU A 1 169 ? 6.795 -19.060 9.820 1.00 85.25 169 GLU A C 1
ATOM 1387 O O . GLU A 1 169 ? 5.629 -19.415 9.682 1.00 85.25 169 GLU A O 1
ATOM 1392 N N . THR A 1 170 ? 7.109 -17.870 10.340 1.00 88.81 170 THR A N 1
ATOM 1393 C CA . THR A 1 170 ? 6.101 -16.917 10.825 1.00 88.81 170 THR A CA 1
ATOM 1394 C C . THR A 1 170 ? 5.385 -16.155 9.706 1.00 88.81 170 THR A C 1
ATOM 1396 O O . THR A 1 170 ? 4.440 -15.411 9.978 1.00 88.81 170 THR A O 1
ATOM 1399 N N . ILE A 1 171 ? 5.834 -16.302 8.455 1.00 91.12 171 ILE A N 1
ATOM 1400 C CA . ILE A 1 171 ? 5.182 -15.721 7.276 1.00 91.12 171 ILE A CA 1
ATOM 1401 C C . ILE A 1 171 ? 3.808 -16.368 7.105 1.00 91.12 171 ILE A C 1
ATOM 1403 O O . ILE A 1 171 ? 3.714 -17.588 7.020 1.00 91.12 171 ILE A O 1
ATOM 1407 N N . THR A 1 172 ? 2.757 -15.554 7.009 1.00 91.12 172 THR A N 1
ATOM 1408 C CA . THR A 1 172 ? 1.386 -16.055 6.836 1.00 91.12 172 THR A CA 1
ATOM 1409 C C . THR A 1 172 ? 0.978 -16.093 5.367 1.00 91.12 172 THR A C 1
ATOM 1411 O O . THR A 1 172 ? 0.371 -17.063 4.924 1.00 91.12 172 THR A O 1
ATOM 1414 N N . HIS A 1 173 ? 1.354 -15.068 4.597 1.00 92.06 173 HIS A N 1
ATOM 1415 C CA . HIS A 1 173 ? 0.967 -14.930 3.193 1.00 92.06 173 HIS A CA 1
ATOM 1416 C C . HIS A 1 173 ? 2.195 -14.694 2.315 1.00 92.06 173 HIS A C 1
ATOM 1418 O O . HIS A 1 173 ? 3.050 -13.860 2.622 1.00 92.06 173 HIS A O 1
ATOM 1424 N N . GLN A 1 174 ? 2.268 -15.392 1.187 1.00 91.81 174 GLN A N 1
ATOM 1425 C CA . GLN A 1 174 ? 3.311 -15.212 0.185 1.00 91.81 174 GLN A CA 1
ATOM 1426 C C . GLN A 1 174 ? 2.671 -14.774 -1.135 1.00 91.81 174 GLN A C 1
ATOM 1428 O O . GLN A 1 174 ? 1.873 -15.502 -1.722 1.00 91.81 174 GLN A O 1
ATOM 1433 N N . ILE A 1 175 ? 3.015 -13.566 -1.589 1.00 91.94 175 ILE A N 1
ATOM 1434 C CA . ILE A 1 175 ? 2.436 -12.948 -2.783 1.00 91.94 175 ILE A CA 1
ATOM 1435 C C . ILE A 1 175 ? 3.259 -13.348 -4.005 1.00 91.94 175 ILE A C 1
ATOM 1437 O O . ILE A 1 175 ? 4.452 -13.037 -4.102 1.00 91.94 175 ILE A O 1
ATOM 1441 N N . VAL A 1 176 ? 2.613 -14.046 -4.935 1.00 90.12 176 VAL A N 1
ATOM 1442 C CA . VAL A 1 176 ? 3.240 -14.663 -6.106 1.00 90.12 176 VAL A CA 1
ATOM 1443 C C . VAL A 1 176 ? 2.319 -14.528 -7.315 1.00 90.12 176 VAL A C 1
ATOM 1445 O O . VAL A 1 176 ? 1.121 -14.753 -7.211 1.00 90.12 176 VAL A O 1
ATOM 1448 N N . ASP A 1 177 ? 2.903 -14.206 -8.470 1.00 84.62 177 ASP A N 1
ATOM 1449 C CA . ASP A 1 177 ? 2.184 -14.070 -9.749 1.00 84.62 177 ASP A CA 1
ATOM 1450 C C . ASP A 1 177 ? 2.443 -15.244 -10.722 1.00 84.62 177 ASP A C 1
ATOM 1452 O O . ASP A 1 177 ? 1.804 -15.393 -11.757 1.00 84.62 177 ASP A O 1
ATOM 1456 N N . ARG A 1 178 ? 3.399 -16.128 -10.401 1.00 77.31 178 ARG A N 1
ATOM 1457 C CA . ARG A 1 178 ? 3.721 -17.305 -11.223 1.00 77.31 178 ARG A CA 1
ATOM 1458 C C . ARG A 1 178 ? 2.840 -18.496 -10.864 1.00 77.31 178 ARG A C 1
ATOM 1460 O O . ARG A 1 178 ? 2.600 -18.775 -9.696 1.00 77.31 178 ARG A O 1
ATOM 1467 N N . THR A 1 179 ? 2.465 -19.268 -11.878 1.00 69.88 179 THR A N 1
ATOM 1468 C CA . THR A 1 179 ? 1.649 -20.484 -11.734 1.00 69.88 179 THR A CA 1
ATOM 1469 C C . THR A 1 179 ? 2.381 -21.649 -11.067 1.00 69.88 179 THR A C 1
ATOM 1471 O O . THR A 1 179 ? 1.733 -22.556 -10.555 1.00 69.88 179 THR A O 1
ATOM 1474 N N . ILE A 1 180 ? 3.719 -21.647 -11.067 1.00 70.69 180 ILE A N 1
ATOM 1475 C CA . ILE A 1 180 ? 4.539 -22.741 -10.534 1.00 70.69 180 ILE A CA 1
ATOM 1476 C C . ILE A 1 180 ? 5.618 -22.166 -9.619 1.00 70.69 180 ILE A C 1
ATOM 1478 O O . ILE A 1 180 ? 6.366 -21.262 -10.001 1.00 70.69 180 ILE A O 1
ATOM 1482 N N . LEU A 1 181 ? 5.717 -22.737 -8.421 1.00 75.31 181 LEU A N 1
ATOM 1483 C CA . LEU A 1 181 ? 6.750 -22.436 -7.438 1.00 75.31 181 LEU A CA 1
A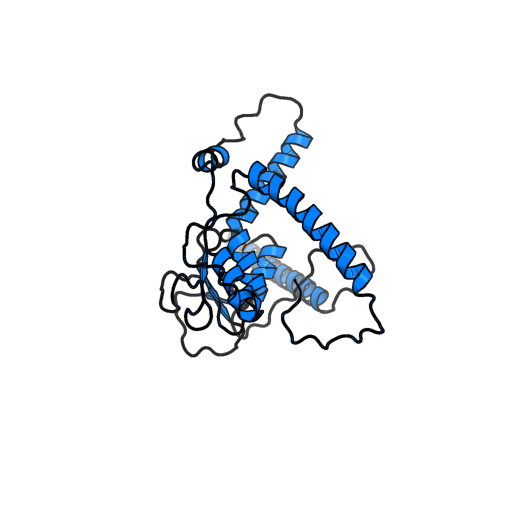TOM 1484 C C . LEU A 1 181 ? 7.684 -23.630 -7.262 1.00 75.31 181 LEU A C 1
ATOM 1486 O O . LEU A 1 181 ? 7.254 -24.779 -7.273 1.00 75.31 181 LEU A O 1
ATOM 1490 N N . SER A 1 182 ? 8.974 -23.348 -7.083 1.00 65.88 182 SER A N 1
ATOM 1491 C CA . SER A 1 182 ? 9.996 -24.371 -6.832 1.00 65.88 182 SER A CA 1
ATOM 1492 C C . SER A 1 182 ? 9.982 -24.885 -5.392 1.00 65.88 182 SER A C 1
ATOM 1494 O O . SER A 1 182 ? 10.388 -26.018 -5.142 1.00 65.88 182 SER A O 1
ATOM 1496 N N . LYS A 1 183 ? 9.532 -24.058 -4.443 1.00 75.31 183 LYS A N 1
ATOM 1497 C CA . LYS A 1 183 ? 9.418 -24.389 -3.023 1.00 75.31 183 LYS A CA 1
ATOM 1498 C C . LYS A 1 183 ? 8.078 -23.899 -2.498 1.00 75.31 183 LYS A C 1
ATOM 1500 O O . LYS A 1 183 ? 7.713 -22.745 -2.711 1.00 75.31 183 LYS A O 1
ATOM 1505 N N . THR A 1 184 ? 7.373 -24.782 -1.805 1.00 77.50 184 THR A N 1
ATOM 1506 C CA . THR A 1 184 ? 6.092 -24.483 -1.166 1.00 77.50 184 THR A CA 1
ATOM 1507 C C . THR A 1 184 ? 6.136 -24.906 0.294 1.00 77.50 184 THR A C 1
ATOM 1509 O O . THR A 1 184 ? 6.551 -26.023 0.603 1.00 77.50 184 THR A O 1
ATOM 1512 N N . TYR A 1 185 ? 5.685 -24.029 1.180 1.00 81.12 185 TYR A N 1
ATOM 1513 C CA . TYR A 1 185 ? 5.529 -24.285 2.605 1.00 81.12 185 TYR A CA 1
ATOM 1514 C C . TYR A 1 185 ? 4.048 -24.488 2.920 1.00 81.12 185 TYR A C 1
ATOM 1516 O O . TYR A 1 185 ? 3.214 -23.698 2.496 1.00 81.12 185 TYR A O 1
ATOM 1524 N N . ILE A 1 186 ? 3.718 -25.538 3.673 1.00 79.62 186 ILE A N 1
ATOM 1525 C CA . ILE A 1 186 ? 2.321 -25.888 3.992 1.00 79.62 186 ILE A CA 1
ATOM 1526 C C . ILE A 1 186 ? 1.685 -24.857 4.938 1.00 79.62 186 ILE A C 1
ATOM 1528 O O . ILE A 1 186 ? 0.479 -24.649 4.903 1.00 79.62 186 ILE A O 1
ATOM 1532 N N . SER A 1 187 ? 2.488 -24.195 5.773 1.00 83.19 187 SER A N 1
ATOM 1533 C CA . SER A 1 187 ? 2.024 -23.197 6.743 1.00 83.19 187 SER A CA 1
ATOM 1534 C C . SER A 1 187 ? 1.652 -21.841 6.129 1.00 83.19 187 SER A C 1
ATOM 1536 O O . SER A 1 187 ? 1.315 -20.926 6.878 1.00 83.19 187 SER A O 1
ATOM 1538 N N . ARG A 1 188 ? 1.745 -21.686 4.801 1.00 87.69 188 ARG A N 1
ATOM 1539 C CA . ARG A 1 188 ? 1.620 -20.395 4.115 1.00 87.69 188 ARG A CA 1
ATOM 1540 C C . ARG A 1 188 ? 0.554 -20.414 3.038 1.00 87.69 188 ARG A C 1
ATOM 1542 O O . ARG A 1 188 ? 0.480 -21.352 2.246 1.00 87.69 188 ARG A O 1
ATOM 1549 N N . ASP A 1 189 ? -0.149 -19.295 2.931 1.00 89.06 189 ASP A N 1
ATOM 1550 C CA . ASP A 1 189 ? -1.084 -19.052 1.842 1.00 89.06 189 ASP A CA 1
ATOM 1551 C C . ASP A 1 189 ? -0.371 -18.376 0.666 1.00 89.06 189 ASP A C 1
ATOM 1553 O O . ASP A 1 189 ? 0.155 -17.264 0.776 1.00 89.06 189 ASP A O 1
ATOM 1557 N N . TYR A 1 190 ? -0.361 -19.056 -0.481 1.00 90.19 190 TYR A N 1
ATOM 1558 C CA . TYR A 1 190 ? 0.207 -18.549 -1.729 1.00 90.19 190 TYR A CA 1
ATOM 1559 C C . TYR A 1 190 ? -0.858 -17.834 -2.547 1.00 90.19 190 TYR A C 1
ATOM 1561 O O . TYR A 1 190 ? -1.668 -18.476 -3.213 1.00 90.19 190 TYR A O 1
ATOM 1569 N N . ILE A 1 191 ? -0.844 -16.507 -2.502 1.00 92.19 191 ILE A N 1
ATOM 1570 C CA . ILE A 1 191 ? -1.898 -15.667 -3.072 1.00 92.19 191 ILE A CA 1
ATOM 1571 C C . ILE A 1 191 ? -1.373 -14.759 -4.179 1.00 92.19 191 ILE A C 1
ATOM 1573 O O . ILE A 1 191 ? -0.217 -14.334 -4.178 1.00 92.19 191 ILE A O 1
ATOM 1577 N N . GLN A 1 192 ? -2.251 -14.422 -5.113 1.00 90.88 192 GLN A N 1
ATOM 1578 C CA . GLN A 1 192 ? -1.965 -13.454 -6.166 1.00 90.88 192 GLN A CA 1
ATOM 1579 C C . GLN A 1 192 ? -2.102 -12.009 -5.650 1.00 90.88 192 GLN A C 1
ATOM 1581 O O . GLN A 1 192 ? -2.903 -11.748 -4.744 1.00 90.88 192 GLN A O 1
ATOM 1586 N N . PRO A 1 193 ? -1.361 -11.035 -6.219 1.00 90.88 193 PRO A N 1
ATOM 1587 C CA . PRO A 1 193 ? -1.365 -9.646 -5.745 1.00 90.88 193 PRO A CA 1
ATOM 1588 C C . PRO A 1 193 ? -2.750 -8.988 -5.764 1.00 90.88 193 PRO A C 1
ATOM 1590 O O . PRO A 1 193 ? -3.012 -8.107 -4.946 1.00 90.88 193 PRO A O 1
ATOM 1593 N N . GLN A 1 194 ? -3.657 -9.444 -6.636 1.00 90.25 194 GLN A N 1
ATOM 1594 C CA . GLN A 1 194 ? -5.033 -8.950 -6.704 1.00 90.25 194 GLN A CA 1
ATOM 1595 C C . GLN A 1 194 ? -5.780 -9.070 -5.366 1.00 90.25 194 GLN A C 1
ATOM 1597 O O . GLN A 1 194 ? -6.562 -8.183 -5.027 1.00 90.25 194 GLN A O 1
ATOM 1602 N N . TRP A 1 195 ? -5.498 -10.105 -4.566 1.00 91.81 195 TRP A N 1
ATOM 1603 C CA . TRP A 1 195 ? -6.144 -10.302 -3.265 1.00 91.81 195 TRP A CA 1
ATOM 1604 C C . TRP A 1 195 ? -5.953 -9.099 -2.334 1.00 91.81 195 TRP A C 1
ATOM 1606 O O . TRP A 1 195 ? -6.897 -8.687 -1.663 1.00 91.81 195 TRP A O 1
ATOM 1616 N N . VAL A 1 196 ? -4.760 -8.491 -2.329 1.00 91.38 196 VAL A N 1
ATOM 1617 C CA . VAL A 1 196 ? -4.457 -7.326 -1.480 1.00 91.38 196 VAL A CA 1
ATOM 1618 C C . VAL A 1 196 ? -5.330 -6.135 -1.877 1.00 91.38 196 VAL A C 1
ATOM 1620 O O . VAL A 1 196 ? -5.926 -5.492 -1.013 1.00 91.38 196 VAL A O 1
ATOM 1623 N N . PHE A 1 197 ? -5.453 -5.868 -3.180 1.00 89.94 197 PHE A N 1
ATOM 1624 C CA . PHE A 1 197 ? -6.282 -4.776 -3.694 1.00 89.94 197 PHE A CA 1
ATOM 1625 C C . PHE A 1 197 ? -7.769 -5.012 -3.421 1.00 89.94 197 PHE A C 1
ATOM 1627 O O . PHE A 1 197 ? -8.460 -4.107 -2.956 1.00 89.94 197 PHE A O 1
ATOM 1634 N N . ASP A 1 198 ? -8.256 -6.231 -3.647 1.00 89.19 198 ASP A N 1
ATOM 1635 C CA . ASP A 1 198 ? -9.661 -6.568 -3.427 1.00 89.19 198 ASP A CA 1
ATOM 1636 C C . ASP A 1 198 ? -10.036 -6.508 -1.937 1.00 89.19 198 ASP A C 1
ATOM 1638 O O . ASP A 1 198 ? -11.125 -6.029 -1.604 1.00 89.19 198 ASP A O 1
ATOM 1642 N N . CYS A 1 199 ? -9.136 -6.916 -1.031 1.00 89.81 199 CYS A N 1
ATOM 1643 C CA . CYS A 1 199 ? -9.332 -6.780 0.417 1.00 89.81 199 CYS A CA 1
ATOM 1644 C C . CYS A 1 199 ? -9.458 -5.313 0.838 1.00 89.81 199 CYS A C 1
ATOM 1646 O O . CYS A 1 199 ? -10.333 -4.959 1.631 1.00 89.81 199 CYS A O 1
ATOM 1648 N N . VAL A 1 200 ? -8.612 -4.443 0.279 1.00 88.88 200 VAL A N 1
ATOM 1649 C CA . VAL A 1 200 ? -8.653 -3.000 0.543 1.00 88.88 200 VAL A CA 1
ATOM 1650 C C . VAL A 1 200 ? -9.940 -2.380 -0.010 1.00 88.88 200 VAL A C 1
ATOM 1652 O O . VAL A 1 200 ? -10.619 -1.642 0.707 1.00 88.88 200 VAL A O 1
ATOM 1655 N N . ASN A 1 201 ? -10.333 -2.733 -1.237 1.00 87.25 201 ASN A N 1
ATOM 1656 C CA . ASN A 1 201 ? -11.556 -2.234 -1.870 1.00 87.25 201 ASN A CA 1
ATOM 1657 C C . ASN A 1 201 ? -12.816 -2.646 -1.093 1.00 87.25 201 ASN A C 1
ATOM 1659 O O . ASN A 1 201 ? -13.704 -1.823 -0.869 1.00 87.25 201 ASN A O 1
ATOM 1663 N N . LYS A 1 202 ? -12.882 -3.903 -0.635 1.00 84.81 202 LYS A N 1
ATOM 1664 C CA . LYS A 1 202 ? -14.006 -4.434 0.156 1.00 84.81 202 LYS A CA 1
ATOM 1665 C C . LYS A 1 202 ? 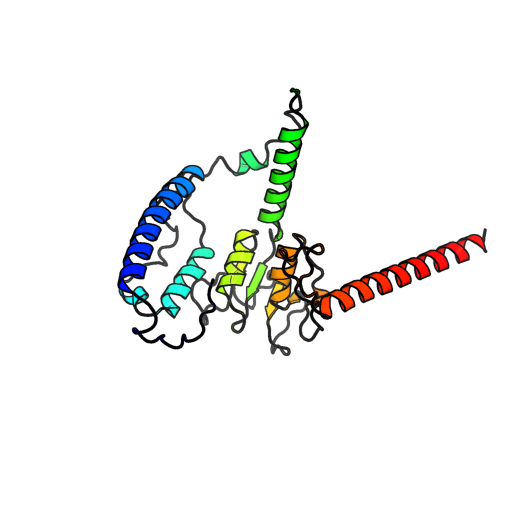-13.887 -4.159 1.654 1.00 84.81 202 LYS A C 1
ATOM 1667 O O . LYS A 1 202 ? -14.788 -4.543 2.401 1.00 84.81 202 LYS A O 1
ATOM 1672 N N . ARG A 1 203 ? -12.806 -3.507 2.102 1.00 85.56 203 ARG A N 1
ATOM 1673 C CA . ARG A 1 203 ? -12.545 -3.145 3.508 1.00 85.56 203 ARG A CA 1
ATOM 1674 C C . ARG A 1 203 ? -12.597 -4.336 4.475 1.00 85.56 203 ARG A C 1
ATOM 1676 O O . ARG A 1 203 ? -12.898 -4.172 5.654 1.00 85.56 203 ARG A O 1
ATOM 1683 N N . THR A 1 204 ? -12.362 -5.542 3.965 1.00 86.81 204 THR A N 1
ATOM 1684 C CA . THR A 1 204 ? -12.545 -6.812 4.675 1.00 86.81 204 THR A CA 1
ATOM 1685 C C . THR A 1 204 ? -11.531 -7.833 4.175 1.00 86.81 204 THR A C 1
ATOM 1687 O O . THR A 1 204 ? -11.133 -7.801 3.012 1.00 86.81 204 THR A O 1
ATOM 1690 N N . LEU A 1 205 ? -11.105 -8.742 5.054 1.00 88.38 205 LEU A N 1
ATOM 1691 C CA . LEU A 1 205 ? -10.228 -9.845 4.668 1.00 88.38 205 LEU A CA 1
ATOM 1692 C C . LEU A 1 205 ? -11.026 -10.870 3.864 1.00 88.38 205 LEU A C 1
ATOM 1694 O O . LEU A 1 205 ? -11.985 -11.460 4.365 1.00 88.38 205 LEU A O 1
ATOM 1698 N N . LEU A 1 206 ? -10.634 -11.059 2.607 1.00 88.25 206 LEU A N 1
ATOM 1699 C CA . LEU A 1 206 ? -11.278 -11.999 1.700 1.00 88.25 206 LEU A CA 1
ATOM 1700 C C . LEU A 1 206 ? -10.696 -13.403 1.863 1.00 88.25 206 LEU A C 1
ATOM 1702 O O . LEU A 1 206 ? -9.515 -13.545 2.186 1.00 88.25 206 LEU A O 1
ATOM 1706 N N . PRO A 1 207 ? -11.488 -14.453 1.590 1.00 88.31 207 PRO A N 1
ATOM 1707 C CA . PRO A 1 207 ? -10.968 -15.813 1.580 1.00 88.31 207 PRO A CA 1
ATOM 1708 C C . PRO A 1 207 ? -9.858 -15.957 0.530 1.00 88.31 207 PRO A C 1
ATOM 1710 O O . PRO A 1 207 ? -10.028 -15.567 -0.627 1.00 88.31 207 PRO A O 1
ATOM 1713 N N . THR A 1 208 ? -8.731 -16.544 0.928 1.00 88.19 208 THR A N 1
ATOM 1714 C CA . THR A 1 208 ? -7.544 -16.735 0.076 1.00 88.19 208 THR A CA 1
ATOM 1715 C C . THR A 1 208 ? -7.769 -17.781 -1.024 1.00 88.19 208 THR A C 1
ATOM 1717 O O . THR A 1 208 ? -7.169 -17.681 -2.092 1.00 88.19 208 THR A O 1
ATOM 1720 N N . ASN A 1 209 ? -8.722 -18.704 -0.829 1.00 87.19 209 ASN A N 1
ATOM 1721 C CA . ASN A 1 209 ? -9.042 -19.808 -1.745 1.00 87.19 209 ASN A CA 1
ATOM 1722 C C . ASN A 1 209 ? -9.276 -19.389 -3.206 1.00 87.19 209 ASN A C 1
ATOM 1724 O O . ASN A 1 209 ? -8.839 -20.079 -4.123 1.00 87.19 209 ASN A O 1
ATOM 1728 N N . SER A 1 210 ? -9.970 -18.269 -3.433 1.00 83.88 210 SER A N 1
ATOM 1729 C CA . SER A 1 210 ? -10.292 -17.777 -4.784 1.00 83.88 210 SER A CA 1
ATOM 1730 C C . SER A 1 210 ? -9.111 -17.101 -5.487 1.00 83.88 210 SER A C 1
ATOM 1732 O O . SER A 1 210 ? -9.207 -16.776 -6.664 1.00 83.88 210 SER A O 1
ATOM 1734 N N . TYR A 1 211 ? -8.008 -16.877 -4.772 1.00 87.94 211 TYR A N 1
ATOM 1735 C CA . TYR A 1 211 ? -6.842 -16.124 -5.235 1.00 87.94 211 TYR A CA 1
ATOM 1736 C C . TYR A 1 211 ? -5.561 -16.961 -5.214 1.00 87.94 211 TYR A C 1
ATOM 1738 O O . TYR A 1 211 ? -4.462 -16.416 -5.339 1.00 87.94 211 TYR A O 1
ATOM 1746 N N . PHE A 1 212 ? -5.690 -18.279 -5.044 1.00 87.12 212 PHE A N 1
ATOM 1747 C CA . PHE A 1 212 ? -4.562 -19.194 -5.109 1.00 87.12 212 PHE A CA 1
ATOM 1748 C C . PHE A 1 212 ? -3.930 -19.235 -6.503 1.00 87.12 212 PHE A C 1
ATOM 1750 O O . PHE A 1 212 ? -4.493 -18.801 -7.513 1.00 87.12 212 PHE A O 1
ATOM 1757 N N . LEU A 1 213 ? -2.713 -19.765 -6.552 1.00 82.19 213 LEU A N 1
ATOM 1758 C CA . LEU A 1 213 ? -1.965 -19.927 -7.792 1.00 82.19 213 LEU A CA 1
ATOM 1759 C C . LEU A 1 213 ? -2.738 -20.799 -8.785 1.00 82.19 213 LEU A C 1
ATOM 1761 O O . LEU A 1 213 ? -3.148 -21.912 -8.463 1.00 82.19 213 LEU A O 1
ATOM 1765 N N . GLY A 1 214 ? -2.942 -20.277 -9.995 1.00 77.38 214 GLY A N 1
ATOM 1766 C CA . GLY A 1 214 ? -3.676 -20.967 -11.058 1.00 77.38 214 GLY A CA 1
ATOM 1767 C C . GLY A 1 214 ? -5.200 -20.997 -10.892 1.00 77.38 214 GLY A C 1
ATOM 1768 O O . GLY A 1 214 ? -5.875 -21.541 -11.764 1.00 77.38 214 GLY A O 1
ATOM 1769 N N . ALA A 1 215 ? -5.756 -20.413 -9.824 1.00 80.12 215 ALA A N 1
ATOM 1770 C CA . ALA A 1 215 ? -7.197 -20.210 -9.708 1.00 80.12 215 ALA A CA 1
ATOM 1771 C C . ALA A 1 215 ? -7.674 -19.142 -10.706 1.00 80.12 215 ALA A C 1
ATOM 1773 O O . ALA A 1 215 ? -6.946 -18.196 -11.018 1.00 80.12 215 ALA A O 1
ATOM 1774 N N . LEU A 1 216 ? -8.912 -19.286 -11.187 1.00 80.38 216 LEU A N 1
ATOM 1775 C CA . LEU A 1 216 ? -9.579 -18.224 -11.935 1.00 80.38 216 LEU A CA 1
ATOM 1776 C C . LEU A 1 216 ? -9.891 -17.086 -10.966 1.00 80.38 216 LEU A C 1
ATOM 1778 O O . LEU A 1 216 ? -10.685 -17.254 -10.038 1.00 80.38 216 LEU A O 1
ATOM 1782 N N . LEU A 1 217 ? -9.218 -15.957 -11.167 1.00 83.12 217 LEU A N 1
ATOM 1783 C CA . LEU A 1 217 ? -9.386 -14.789 -10.321 1.00 83.12 217 LEU A CA 1
ATOM 1784 C C . LEU A 1 217 ? -10.795 -14.212 -10.481 1.00 83.12 217 LEU A C 1
ATOM 1786 O O . LEU A 1 217 ? -11.308 -14.148 -11.601 1.00 83.12 217 LEU A O 1
ATOM 1790 N N . PRO A 1 218 ? -11.410 -13.746 -9.384 1.00 83.50 218 PRO A N 1
ATOM 1791 C CA . PRO A 1 218 ? -12.640 -12.983 -9.481 1.00 83.50 218 PRO A CA 1
ATOM 1792 C C . PRO A 1 218 ? -12.391 -11.668 -10.236 1.00 83.50 218 PRO A C 1
ATOM 1794 O O . PRO A 1 218 ? -11.272 -11.149 -10.226 1.00 83.50 218 PRO A O 1
ATOM 1797 N N . PRO A 1 219 ? -13.420 -11.088 -10.868 1.00 80.62 219 PRO A N 1
ATOM 1798 C CA . PRO A 1 219 ? -13.266 -9.838 -11.596 1.00 80.62 219 PRO A CA 1
ATOM 1799 C C . PRO A 1 219 ? -12.920 -8.686 -10.652 1.00 80.62 219 PRO A C 1
ATOM 1801 O O . PRO A 1 219 ? -13.537 -8.516 -9.595 1.00 80.62 219 PRO A O 1
ATOM 1804 N N . HIS A 1 220 ? -11.930 -7.884 -11.041 1.00 75.62 220 HIS A N 1
ATOM 1805 C CA . HIS A 1 220 ? -11.520 -6.716 -10.272 1.00 75.62 220 HIS A CA 1
ATOM 1806 C C . HIS A 1 220 ? -12.452 -5.540 -10.568 1.00 75.62 220 HIS A C 1
ATOM 1808 O O . HIS A 1 220 ? -12.495 -5.030 -11.687 1.00 75.62 220 HIS A O 1
ATOM 1814 N N . LEU A 1 221 ? -13.188 -5.092 -9.552 1.00 76.25 221 LEU A N 1
ATOM 1815 C CA . LEU A 1 221 ? -14.145 -3.997 -9.685 1.00 76.25 221 LEU A CA 1
ATOM 1816 C C . LEU A 1 221 ? -13.571 -2.707 -9.112 1.00 76.25 221 LEU A C 1
ATOM 1818 O O . LEU A 1 221 ? -13.078 -2.672 -7.981 1.00 76.25 221 LEU A O 1
ATOM 1822 N N . SER A 1 222 ? -13.678 -1.630 -9.891 1.00 76.56 222 SER A N 1
ATOM 1823 C CA . SER A 1 222 ? -13.316 -0.299 -9.418 1.00 76.56 222 SER A CA 1
ATOM 1824 C C . SER A 1 222 ? -14.331 0.168 -8.371 1.00 76.56 222 SER A C 1
ATOM 1826 O O . SER A 1 222 ? -15.534 0.160 -8.638 1.00 76.56 222 SER A O 1
ATOM 1828 N N . PRO A 1 223 ? -13.878 0.650 -7.202 1.00 72.31 223 PRO A N 1
ATOM 1829 C CA . PRO A 1 223 ? -14.770 1.104 -6.137 1.00 72.31 223 PRO A CA 1
ATOM 1830 C C . PRO A 1 223 ? -15.500 2.416 -6.475 1.00 72.31 223 PRO A C 1
ATOM 1832 O O . PRO A 1 223 ? -16.322 2.875 -5.688 1.00 72.31 223 PRO A O 1
ATOM 1835 N N . PHE A 1 224 ? -15.187 3.035 -7.617 1.00 73.62 224 PHE A N 1
ATOM 1836 C CA . PHE A 1 224 ? -15.720 4.333 -8.039 1.00 73.62 224 PHE A CA 1
ATOM 1837 C C . PHE A 1 224 ? -16.751 4.236 -9.173 1.00 73.62 224 PHE A C 1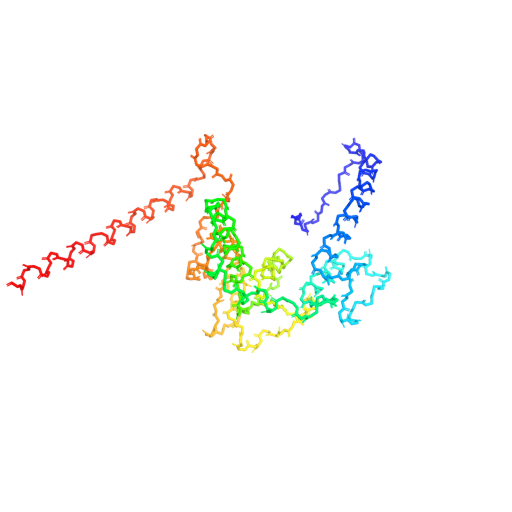
ATOM 1839 O O . PHE A 1 224 ? -17.207 5.268 -9.666 1.00 73.62 224 PHE A O 1
ATOM 1846 N N . VAL A 1 225 ? -17.097 3.026 -9.626 1.00 62.22 225 VAL A N 1
ATOM 1847 C CA . VAL A 1 225 ? -18.119 2.834 -10.664 1.00 62.22 225 VAL A CA 1
ATOM 1848 C C . VAL A 1 225 ? -19.495 2.816 -9.998 1.00 62.22 225 VAL A C 1
ATOM 1850 O O . VAL A 1 225 ? -19.891 1.840 -9.364 1.00 62.22 225 VAL A O 1
ATOM 1853 N N . ASP A 1 226 ? -20.225 3.923 -10.133 1.00 55.12 226 ASP A N 1
ATOM 1854 C CA . ASP A 1 226 ? -21.618 4.028 -9.698 1.00 55.12 226 ASP A CA 1
ATOM 1855 C C . ASP A 1 226 ? -22.511 3.136 -10.570 1.00 55.12 226 ASP A C 1
ATOM 1857 O O . ASP A 1 226 ? -22.656 3.378 -11.768 1.00 55.12 226 ASP A O 1
ATOM 1861 N N . SER A 1 227 ? -23.214 2.176 -9.962 1.00 56.06 227 SER A N 1
ATOM 1862 C CA . SER A 1 227 ? -24.189 1.314 -10.656 1.00 56.06 227 SER A CA 1
ATOM 1863 C C . SER A 1 227 ? -25.372 2.073 -11.287 1.00 56.06 227 SER A C 1
ATOM 1865 O O . SER A 1 227 ? -26.152 1.480 -12.022 1.00 56.06 227 SER A O 1
ATOM 1867 N N . ASN A 1 228 ? -25.530 3.366 -10.973 1.00 54.19 228 ASN A N 1
ATOM 1868 C CA . ASN A 1 228 ? -26.646 4.222 -11.392 1.00 54.19 228 ASN A CA 1
ATOM 1869 C C . ASN A 1 228 ? -26.338 5.132 -12.592 1.00 54.19 228 ASN A C 1
ATOM 1871 O O . ASN A 1 228 ? -27.226 5.859 -13.036 1.00 54.19 228 ASN A O 1
ATOM 1875 N N . ARG A 1 229 ? -25.102 5.163 -13.099 1.00 46.88 229 ARG A N 1
ATOM 1876 C CA . ARG A 1 229 ? -24.794 5.861 -14.356 1.00 46.88 229 ARG A CA 1
ATOM 1877 C C . ARG A 1 229 ? -24.772 4.826 -15.471 1.00 46.88 229 ARG A C 1
ATOM 1879 O O . ARG A 1 229 ? -24.271 3.734 -15.235 1.00 46.88 229 ARG A O 1
ATOM 1886 N N . ASP A 1 230 ? -25.255 5.180 -16.665 1.00 49.22 230 ASP A N 1
ATOM 1887 C CA . ASP A 1 230 ? -25.140 4.409 -17.923 1.00 49.22 230 ASP A CA 1
ATOM 1888 C C . ASP A 1 230 ? -23.665 4.245 -18.353 1.00 49.22 230 ASP A C 1
ATOM 1890 O O . ASP A 1 230 ? -23.232 4.639 -19.433 1.00 49.22 230 ASP A O 1
ATOM 1894 N N . SER A 1 231 ? -22.836 3.742 -17.449 1.00 51.81 231 SER A N 1
ATOM 1895 C CA . SER A 1 231 ? -21.437 3.430 -17.646 1.00 51.81 231 SER A CA 1
ATOM 1896 C C . SER A 1 231 ? -21.371 1.951 -17.964 1.00 51.81 231 SER A C 1
ATOM 1898 O O . SER A 1 231 ? -21.985 1.137 -17.279 1.00 51.81 231 SER A O 1
ATOM 1900 N N . TYR A 1 232 ? -20.668 1.632 -19.047 1.00 54.19 232 TYR A N 1
ATOM 1901 C CA . TYR A 1 232 ? -20.427 0.273 -19.508 1.00 54.19 232 TYR A CA 1
ATOM 1902 C C . TYR A 1 232 ? -20.098 -0.646 -18.326 1.00 54.19 232 TYR A C 1
ATOM 1904 O O . TYR A 1 232 ? -19.049 -0.503 -17.701 1.00 54.19 232 TYR A O 1
ATOM 1912 N N . VAL A 1 233 ? -21.020 -1.559 -18.023 1.00 55.59 233 VAL A N 1
ATOM 1913 C CA . VAL A 1 233 ? -20.822 -2.640 -17.060 1.00 55.59 233 VAL A CA 1
ATOM 1914 C C . VAL A 1 233 ? -19.981 -3.695 -17.774 1.00 55.59 233 VAL A C 1
ATOM 1916 O O . VAL A 1 233 ? -20.465 -4.267 -18.758 1.00 55.59 233 VAL A O 1
ATOM 1919 N N . PRO A 1 234 ? -18.730 -3.951 -17.348 1.00 55.81 234 PRO A N 1
ATOM 1920 C CA . PRO A 1 234 ? -17.919 -5.000 -17.948 1.00 55.81 234 PRO A CA 1
ATOM 1921 C C . PRO A 1 234 ? -18.674 -6.340 -17.884 1.00 55.81 234 PRO A C 1
ATOM 1923 O O . PRO A 1 234 ? -19.297 -6.620 -16.859 1.00 55.81 234 PRO A O 1
ATOM 1926 N N . PRO A 1 235 ? -18.640 -7.187 -18.931 1.00 56.56 235 PRO A N 1
ATOM 1927 C CA . PRO A 1 235 ? -19.371 -8.462 -18.966 1.00 56.56 235 PRO A CA 1
ATOM 1928 C C . PRO A 1 235 ? -19.141 -9.345 -17.728 1.00 56.56 235 PRO A C 1
ATOM 1930 O O . PRO A 1 235 ? -20.036 -10.060 -17.285 1.00 56.56 235 PRO A O 1
ATOM 1933 N N . GLU A 1 236 ? -17.965 -9.213 -17.127 1.00 53.62 236 GLU A N 1
ATOM 1934 C CA . GLU A 1 236 ? -17.488 -9.930 -15.947 1.00 53.62 236 GLU A CA 1
ATOM 1935 C C . GLU A 1 236 ? -18.254 -9.554 -14.648 1.00 53.62 236 GLU A C 1
ATOM 1937 O O . GLU A 1 236 ? -18.427 -10.381 -13.747 1.00 53.62 236 GLU A O 1
ATOM 1942 N N . GLU A 1 237 ? -18.816 -8.338 -14.549 1.00 55.28 237 GLU A N 1
ATOM 1943 C CA . GLU A 1 237 ? -19.739 -7.962 -13.458 1.00 55.28 237 GLU A CA 1
ATOM 1944 C C . GLU A 1 237 ? -21.057 -8.746 -13.517 1.00 55.28 237 GLU A C 1
ATOM 1946 O O . GLU A 1 237 ? -21.668 -9.024 -12.482 1.00 55.28 237 GLU A O 1
ATOM 1951 N N . ASN A 1 238 ? -21.515 -9.109 -14.717 1.00 50.16 238 ASN A N 1
ATOM 1952 C CA . ASN A 1 238 ? -22.752 -9.870 -14.876 1.00 50.16 238 ASN A CA 1
ATOM 1953 C C . ASN A 1 238 ? -22.548 -11.336 -14.480 1.00 50.16 238 ASN A C 1
ATOM 1955 O O . ASN A 1 238 ? -23.445 -11.939 -13.896 1.00 50.16 238 ASN A O 1
ATOM 1959 N N . GLU A 1 239 ? -21.367 -11.900 -14.736 1.00 50.47 239 GLU A N 1
ATOM 1960 C CA . GLU A 1 239 ? -21.023 -13.273 -14.346 1.00 50.47 239 GLU A CA 1
ATOM 1961 C C . GLU A 1 239 ? -20.917 -13.422 -12.825 1.00 50.47 239 GLU A C 1
ATOM 1963 O O . GLU A 1 239 ? -21.518 -14.333 -12.261 1.00 50.47 239 GLU A O 1
ATOM 1968 N N . SER A 1 240 ? -20.288 -12.470 -12.131 1.00 51.91 240 SER A N 1
ATOM 1969 C CA . SER A 1 240 ? -20.211 -12.476 -10.660 1.00 51.91 240 SER A CA 1
ATOM 1970 C C . SER A 1 240 ? -21.572 -12.261 -9.969 1.00 51.91 240 SER A C 1
ATOM 1972 O O . SER A 1 240 ? -21.856 -12.886 -8.938 1.00 51.91 240 SER A O 1
ATOM 1974 N N . LYS A 1 241 ? -22.468 -11.444 -10.546 1.00 51.16 241 LYS A N 1
ATOM 1975 C CA . LYS A 1 241 ? -23.871 -11.316 -10.094 1.00 51.16 241 LYS A CA 1
ATOM 1976 C C . LYS A 1 241 ? -24.671 -12.598 -10.349 1.00 51.16 241 LYS A C 1
ATOM 1978 O O . LYS A 1 241 ? -25.385 -13.062 -9.465 1.00 51.16 241 LYS A O 1
ATOM 1983 N N . ASN A 1 242 ? -24.493 -13.223 -11.510 1.00 42.03 242 ASN A N 1
ATOM 1984 C CA . ASN A 1 242 ? -25.154 -14.483 -11.842 1.00 42.03 242 ASN A CA 1
ATOM 1985 C C . ASN A 1 242 ? -24.656 -15.649 -10.975 1.00 42.03 242 ASN A C 1
ATOM 1987 O O . ASN A 1 242 ? -25.476 -16.443 -10.526 1.00 42.03 242 ASN A O 1
ATOM 1991 N N . GLU A 1 243 ? -23.357 -15.750 -10.680 1.00 45.44 243 GLU A N 1
ATOM 1992 C CA . GLU A 1 243 ? -22.794 -16.775 -9.788 1.00 45.44 243 GLU A CA 1
ATOM 1993 C C . GLU A 1 243 ? -23.197 -16.576 -8.324 1.00 45.44 243 GLU A C 1
ATOM 1995 O O . GLU A 1 243 ? -23.475 -17.554 -7.626 1.00 45.44 243 GLU A O 1
ATOM 2000 N N . SER A 1 244 ? -23.272 -15.330 -7.847 1.00 48.12 244 SER A N 1
ATOM 2001 C CA . SER A 1 244 ? -23.786 -15.034 -6.504 1.00 48.12 244 SER A CA 1
ATOM 2002 C C . SER A 1 244 ? -25.281 -15.349 -6.391 1.00 48.12 244 SER A C 1
ATOM 2004 O O . SER A 1 244 ? -25.676 -16.009 -5.427 1.00 48.12 244 SER A O 1
ATOM 2006 N N . ASP A 1 245 ? -26.090 -15.037 -7.407 1.00 44.69 245 ASP A N 1
ATOM 2007 C CA . ASP A 1 245 ? -27.496 -15.456 -7.484 1.00 44.69 245 ASP A CA 1
ATOM 2008 C C . ASP A 1 245 ? -27.652 -16.983 -7.607 1.00 44.69 245 ASP A C 1
ATOM 2010 O O . ASP A 1 245 ? -28.567 -17.572 -7.019 1.00 44.69 245 ASP A O 1
ATOM 2014 N N . PHE A 1 246 ? -26.761 -17.660 -8.338 1.00 41.00 246 PHE A N 1
ATOM 2015 C CA . PHE A 1 246 ? -26.786 -19.116 -8.501 1.00 41.00 246 PHE A CA 1
ATOM 2016 C C . PHE A 1 246 ? -26.391 -19.838 -7.206 1.00 41.00 246 PHE A C 1
ATOM 2018 O O . PHE A 1 246 ? -27.053 -20.798 -6.802 1.00 41.00 246 PHE A O 1
ATOM 2025 N N . ASN A 1 247 ? -25.370 -19.346 -6.498 1.00 44.16 247 ASN A N 1
ATOM 2026 C CA . ASN A 1 247 ? -24.942 -19.878 -5.203 1.00 44.16 247 ASN A CA 1
ATOM 2027 C C . ASN A 1 247 ? -25.959 -19.576 -4.093 1.00 44.16 247 ASN A C 1
ATOM 2029 O O . ASN A 1 247 ? -26.237 -20.444 -3.265 1.00 44.16 247 ASN A O 1
ATOM 2033 N N . GLN A 1 248 ? -26.606 -18.406 -4.109 1.00 42.62 248 GLN A N 1
ATOM 2034 C CA . GLN A 1 248 ? -27.668 -18.075 -3.157 1.00 42.62 248 GLN A CA 1
ATOM 2035 C C . GLN A 1 248 ? -28.937 -18.912 -3.395 1.00 42.62 248 GLN A C 1
ATOM 2037 O O . GLN A 1 248 ? -29.590 -19.329 -2.432 1.00 42.62 248 GLN A O 1
ATOM 2042 N N . LYS A 1 249 ? -29.257 -19.242 -4.657 1.00 42.19 249 LYS A N 1
ATOM 2043 C CA . LYS A 1 249 ? -30.304 -20.219 -5.003 1.00 42.19 249 LYS A CA 1
ATOM 2044 C C . LYS A 1 249 ? -29.930 -21.633 -4.553 1.00 42.19 249 LYS A C 1
ATOM 2046 O O . LYS A 1 249 ? -30.768 -22.290 -3.945 1.00 42.19 249 LYS A O 1
ATOM 2051 N N . LYS A 1 250 ? -28.685 -22.084 -4.749 1.00 35.03 250 LYS A N 1
ATOM 2052 C CA . LYS A 1 250 ? -28.209 -23.390 -4.249 1.00 35.03 250 LYS A CA 1
ATOM 2053 C C . LYS A 1 250 ? -28.303 -23.497 -2.726 1.00 35.03 250 LYS A C 1
ATOM 2055 O O . LYS A 1 250 ? -28.828 -24.492 -2.236 1.00 35.03 250 LYS A O 1
ATOM 2060 N N . CYS A 1 251 ? -27.880 -22.468 -1.988 1.00 38.59 251 CYS A N 1
ATOM 2061 C CA . CYS A 1 251 ? -27.996 -22.426 -0.529 1.00 38.59 251 CYS A CA 1
ATOM 2062 C C . CYS A 1 251 ? -29.458 -22.437 -0.060 1.00 38.59 251 CYS A C 1
ATOM 2064 O O . CYS A 1 251 ? -29.771 -23.164 0.877 1.00 38.59 251 CYS A O 1
ATOM 2066 N N . LYS A 1 252 ? -30.368 -21.711 -0.733 1.00 39.31 252 LYS A N 1
ATOM 2067 C CA . LYS A 1 252 ? -31.816 -21.744 -0.435 1.00 39.31 252 LYS A CA 1
ATOM 2068 C C . LYS A 1 252 ? -32.472 -23.089 -0.766 1.00 39.31 252 LYS A C 1
ATOM 2070 O O . LYS A 1 252 ? -33.376 -23.517 -0.056 1.00 39.31 252 LYS A O 1
ATOM 2075 N N . VAL A 1 253 ? -32.032 -23.765 -1.827 1.00 44.56 253 VAL A N 1
ATOM 2076 C CA . VAL A 1 253 ? -32.515 -25.110 -2.179 1.00 44.56 253 VAL A CA 1
ATOM 2077 C C . VAL A 1 253 ? -32.006 -26.145 -1.169 1.00 44.56 253 VAL A C 1
ATOM 2079 O O . VAL A 1 253 ? -32.785 -26.988 -0.734 1.00 44.56 253 VAL A O 1
ATOM 2082 N N . PHE A 1 254 ? -30.750 -26.042 -0.720 1.00 36.72 254 PHE A N 1
ATOM 2083 C CA . PHE A 1 254 ? -30.187 -26.923 0.311 1.00 36.72 254 PHE A CA 1
ATOM 2084 C C . PHE A 1 254 ? -30.846 -26.729 1.683 1.00 36.72 254 PHE A C 1
ATOM 2086 O O . PHE A 1 254 ? -31.177 -27.713 2.343 1.00 36.72 254 PHE A O 1
ATOM 2093 N N . THR A 1 255 ? -31.102 -25.487 2.109 1.00 43.38 255 THR A N 1
ATOM 2094 C CA . THR A 1 255 ? -31.811 -25.232 3.373 1.00 43.38 255 THR A CA 1
ATOM 2095 C C . THR A 1 255 ? -33.269 -25.680 3.308 1.00 43.38 255 THR A C 1
ATOM 2097 O O . THR A 1 255 ? -33.738 -26.310 4.252 1.00 43.38 255 THR A O 1
ATOM 2100 N N . ASN A 1 256 ? -33.968 -25.472 2.187 1.00 39.41 256 ASN A N 1
ATOM 2101 C CA . ASN A 1 256 ? -35.332 -25.981 2.023 1.00 39.41 256 ASN A CA 1
ATOM 2102 C C . ASN A 1 256 ? -35.396 -27.516 1.992 1.00 39.41 256 ASN A C 1
ATOM 2104 O O . ASN A 1 256 ? -36.341 -28.071 2.549 1.00 39.41 256 ASN A O 1
ATOM 2108 N N . PHE A 1 257 ? -34.403 -28.206 1.416 1.00 39.94 257 PHE A N 1
ATOM 2109 C CA . PHE A 1 257 ? -34.333 -29.675 1.411 1.00 39.94 257 PHE A CA 1
ATOM 2110 C C . PHE A 1 257 ? -34.050 -30.263 2.806 1.00 39.94 257 PHE A C 1
ATOM 2112 O O . PHE A 1 257 ? -34.617 -31.294 3.173 1.00 39.94 257 PHE A O 1
ATOM 2119 N N . CYS A 1 258 ? -33.225 -29.591 3.619 1.00 40.53 258 CYS A N 1
ATOM 2120 C CA . CYS A 1 258 ? -32.985 -29.992 5.009 1.00 40.53 258 CYS A CA 1
ATOM 2121 C C . CYS A 1 258 ? -34.192 -29.713 5.921 1.00 40.53 258 CYS A C 1
ATOM 2123 O O . CYS A 1 258 ? -34.495 -30.528 6.788 1.00 40.53 258 CYS A O 1
ATOM 2125 N N . ILE A 1 259 ? -34.917 -28.606 5.712 1.00 46.28 259 ILE A N 1
ATOM 2126 C CA . ILE A 1 259 ? -36.099 -28.255 6.519 1.00 46.28 259 ILE A CA 1
ATOM 2127 C C . ILE A 1 259 ? -37.299 -29.154 6.177 1.00 46.28 259 ILE A C 1
ATOM 2129 O O . ILE A 1 259 ? -38.023 -29.565 7.080 1.00 46.28 259 ILE A O 1
ATOM 2133 N N . THR A 1 260 ? -37.496 -29.528 4.906 1.00 44.84 260 THR A N 1
ATOM 2134 C CA . THR A 1 260 ? -38.593 -30.442 4.521 1.00 44.84 260 THR A CA 1
ATOM 2135 C C . THR A 1 260 ? -38.376 -31.881 4.987 1.00 44.84 260 THR A C 1
ATOM 2137 O O . THR A 1 260 ? -39.350 -32.540 5.336 1.00 44.84 260 THR A O 1
ATOM 2140 N N . ASN A 1 261 ? -37.132 -32.364 5.083 1.00 40.91 261 ASN A N 1
ATOM 2141 C CA . ASN A 1 261 ? -36.863 -33.705 5.621 1.00 40.91 261 ASN A CA 1
ATOM 2142 C C . ASN A 1 261 ? -36.949 -33.792 7.155 1.00 40.91 261 ASN A C 1
ATOM 2144 O O . ASN A 1 261 ? -37.179 -34.877 7.681 1.00 40.91 261 ASN A O 1
ATOM 2148 N N . TYR A 1 262 ? -36.819 -32.676 7.881 1.00 37.22 262 TYR A N 1
ATOM 2149 C CA . TYR A 1 262 ? -36.939 -32.677 9.345 1.00 37.22 262 TYR A CA 1
ATOM 2150 C C . TYR A 1 262 ? -38.399 -32.728 9.838 1.00 37.22 262 TYR A C 1
ATOM 2152 O O . TYR A 1 262 ? -38.651 -33.166 10.954 1.00 37.22 262 TYR A O 1
ATOM 2160 N N . TYR A 1 263 ? -39.370 -32.347 8.999 1.00 40.66 263 TYR A N 1
ATOM 2161 C CA . TYR A 1 263 ? -40.810 -32.413 9.309 1.00 40.66 263 TYR A CA 1
ATOM 2162 C C . TYR A 1 263 ? -41.492 -33.730 8.898 1.00 40.66 263 TYR A C 1
ATOM 2164 O O . TYR A 1 263 ? -42.696 -33.872 9.076 1.00 40.66 263 TYR A O 1
ATOM 2172 N N . ILE A 1 264 ? -40.745 -34.691 8.345 1.00 43.97 264 ILE A N 1
ATOM 2173 C CA . ILE A 1 264 ? -41.269 -36.020 7.975 1.00 43.97 264 ILE A CA 1
ATOM 2174 C C . ILE A 1 264 ? -40.951 -37.080 9.055 1.00 43.97 264 ILE A C 1
ATOM 2176 O O . ILE A 1 264 ? -41.484 -38.185 9.010 1.00 43.97 264 ILE A O 1
ATOM 2180 N N . TYR A 1 265 ? -40.137 -36.744 10.065 1.00 40.25 265 TYR A N 1
ATOM 2181 C CA . TYR A 1 265 ? -39.724 -37.658 11.146 1.00 40.25 265 TYR A CA 1
ATOM 2182 C C . TYR A 1 265 ? -40.003 -37.137 12.572 1.00 40.25 265 TYR A C 1
ATOM 2184 O O . TYR A 1 265 ? -39.367 -37.578 13.531 1.00 40.25 265 TYR A O 1
ATOM 2192 N N . LEU A 1 266 ? -40.985 -36.244 12.716 1.00 39.75 266 LEU A N 1
ATOM 2193 C CA . LEU A 1 266 ? -41.648 -35.880 13.977 1.00 39.75 266 LEU A CA 1
ATOM 2194 C C . LEU A 1 266 ? -43.160 -36.010 13.783 1.00 39.75 266 LEU A C 1
ATOM 2196 O O . LEU A 1 266 ? -43.824 -36.476 14.734 1.00 39.75 266 LEU A O 1
#

InterPro domains:
  IPR001357 BRCT domain [PF16589] (124-211)
  IPR001357 BRCT domain [PS50172] (120-213)
  IPR001357 BRCT domain [SM00292] (122-203)
  IPR010613 Pescadillo [PF06732] (5-61)
  IPR010613 Pescadillo [PTHR12221] (5-245)
  IPR036420 BRCT domain superfamily [G3DSA:3.40.50.10190] (128-204)
  IPR036420 BRCT domain superfamily [SSF52113] (122-214)